Protein AF-A0BQT0-F1 (afdb_monomer_lite)

Organism: Paramecium tetraurelia (NCBI:txid5888)

Foldseek 3Di:
DDDDDDDDDDDDDDDDDDDDDDDDDDDDDDPVVVVVVVVVVVVVVVVVVVVVVVVVVVVVVVVLVVVLVVVCVVCVPPQPPDPDADEADDDPDQQDPVNLVVCLSNVVVHLHQYYAAAPNQDDPVSVVSVLSSLLPLSHAAYHHEQHQPDQLLSVLVNQNHQHYHYHNNQDELVSLLNSLVSHDARHQHDAHHNYAYWLNSLLSVLVSLQAYLRHAYYHHAHYAYAEVNSNVSVLVSPQKYWDDPVVVVVLVVLVVQQVVVVVVCVVVVHDDDPVVGRDRQDWDDPDPHTIIGGRLNHAEYEHHNYAYAQVRLVVVVVSLVPDDPRHAYEHHNYHHDPVSVVVCCVPNPRRYHD

Secondary structure (DSSP, 8-state):
-PPPP----PPPPPPPPPP-PPP-PPP---HHHHHHHHHHHHHHHHHHHHHHHHHHHHHHHHHHHHHHHHHHHHHTTTSSS--S-EEEE--S----HHHHHHHHHHGGGS-EEEEE-TT----HHHHHHHHHHHTSTT--EEE--S-TT--GGGTTT-TT-SEEE-TTS---HHHHHHHHHH--TT--EEE--SS---HHHHHHHHHHHHH-----EEE-TTSS--SGGGGHHHHHHTTEEEPPHHHHHHHHHHHHHHHHHHHHHHHTT----GGGSPPPPPEEEEETTEEEEE-SS--EEE-TTS--BGGGHHHHHHHHTT--TT-EEE-TTSB--HHHHHHHHHHHGGGEE-

Sequence (354 aa):
MKKQPPPSTQQPQQIQSRIIQKEVFWVYQPQSVQQSAFEQYLTLNQKEIYNLQQQQQVGYMENIQQVSNSINNHLHPCLQNNTQDQFLRFNSVNVDWLTLKLIHLFINNSNLMAIDFRHNRFTIQELDVVYQIFAFQRITKAFIEYNPNVNILKLSPLYNLEFIYLRGNEIENNAIVQFMAGLHNRVRVLELGVNKISQEGVDAIAEYMGKHNVLEYLGLAQNSIKSFQDIKLLANSFGKNRITAEEFSKIQELEQQRELQVQKFQKQKKKYTEEMLIQVPPYVKIDNFNYTLQNPQFKLLNLSDNQMVEQDRDQIDKFLSRLLDTQSVVLTNNLFEHSTRAKLRKKYKKCVVI

InterPro domains:
  IPR032675 Leucine-rich repeat domain superfamily [G3DSA:3.80.10.10] (61-288)
  IPR053040 Leucine-rich repeat-containing protein 71 [PTHR46984] (2-264)

Structure (mmCIF, N/CA/C/O backbone):
data_AF-A0BQT0-F1
#
_entry.id   AF-A0BQT0-F1
#
loop_
_atom_site.group_PDB
_atom_site.id
_atom_site.type_symbol
_atom_site.label_atom_id
_atom_site.label_alt_id
_atom_site.label_comp_id
_atom_site.label_asym_id
_atom_site.label_entity_id
_atom_site.label_seq_id
_atom_site.pdbx_PDB_ins_code
_atom_site.Cartn_x
_atom_site.Cartn_y
_atom_site.Cartn_z
_atom_site.occupancy
_atom_site.B_iso_or_equiv
_atom_site.auth_seq_id
_atom_site.auth_comp_id
_atom_site.auth_asym_id
_atom_site.auth_atom_id
_atom_site.pdbx_PDB_model_num
ATOM 1 N N . MET A 1 1 ? 74.571 -17.791 -54.977 1.00 43.03 1 MET A N 1
ATOM 2 C CA . MET A 1 1 ? 73.600 -18.163 -56.030 1.00 43.03 1 MET A CA 1
ATOM 3 C C . MET A 1 1 ? 72.545 -17.068 -56.140 1.00 43.03 1 MET A C 1
ATOM 5 O O . MET A 1 1 ? 71.730 -16.928 -55.241 1.00 43.03 1 MET A O 1
ATOM 9 N N . LYS A 1 2 ? 72.630 -16.242 -57.190 1.00 45.06 2 LYS A N 1
ATOM 10 C CA . LYS A 1 2 ? 71.670 -15.174 -57.518 1.00 45.06 2 LYS A CA 1
ATOM 11 C C . LYS A 1 2 ? 70.514 -15.796 -58.314 1.00 45.06 2 LYS A C 1
ATOM 13 O O . LYS A 1 2 ? 70.788 -16.450 -59.315 1.00 45.06 2 LYS A O 1
ATOM 18 N N . LYS A 1 3 ? 69.260 -15.631 -57.877 1.00 53.62 3 LYS A N 1
ATOM 19 C CA . LYS A 1 3 ? 68.072 -16.086 -58.622 1.00 53.62 3 LYS A CA 1
ATOM 20 C C . LYS A 1 3 ? 67.475 -14.925 -59.426 1.00 53.62 3 LYS A C 1
ATOM 22 O O . LYS A 1 3 ? 67.236 -13.855 -58.878 1.00 53.62 3 LYS A O 1
ATOM 27 N N . GLN A 1 4 ? 67.301 -15.168 -60.724 1.00 55.78 4 GLN A N 1
ATOM 28 C CA . GLN A 1 4 ? 66.615 -14.325 -61.711 1.00 55.78 4 GLN A CA 1
ATOM 29 C C . GLN A 1 4 ? 65.081 -14.329 -61.512 1.00 55.78 4 GLN A C 1
ATOM 31 O O . GLN A 1 4 ? 64.566 -15.265 -60.894 1.00 55.78 4 GLN A O 1
ATOM 36 N N . PRO A 1 5 ? 64.351 -13.334 -62.058 1.00 55.56 5 PRO A N 1
ATOM 37 C CA . PRO A 1 5 ? 62.891 -13.245 -61.983 1.00 55.56 5 PRO A CA 1
ATOM 38 C C . PRO A 1 5 ? 62.191 -13.872 -63.208 1.00 55.56 5 PRO A C 1
ATOM 40 O O . PRO A 1 5 ? 62.789 -13.943 -64.284 1.00 55.56 5 PRO A O 1
ATOM 43 N N . PRO A 1 6 ? 60.905 -14.251 -63.080 1.00 56.84 6 PRO A N 1
ATOM 44 C CA . PRO A 1 6 ? 59.977 -14.236 -64.221 1.00 56.84 6 PRO A CA 1
ATOM 45 C C . PRO A 1 6 ? 58.559 -13.731 -63.816 1.00 56.84 6 PRO A C 1
ATOM 47 O O . PRO A 1 6 ? 58.345 -13.385 -62.656 1.00 56.84 6 PRO A O 1
ATOM 50 N N . PRO A 1 7 ? 57.557 -13.717 -64.716 1.00 51.59 7 PRO A N 1
ATOM 51 C CA . PRO A 1 7 ? 57.340 -12.738 -65.775 1.00 51.59 7 PRO A CA 1
ATOM 52 C C . PRO A 1 7 ? 56.039 -11.920 -65.579 1.00 51.59 7 PRO A C 1
ATOM 54 O O . PRO A 1 7 ? 55.167 -12.235 -64.772 1.00 51.59 7 PRO A O 1
ATOM 57 N N . SER A 1 8 ? 55.917 -10.854 -66.367 1.00 46.06 8 SER A N 1
ATOM 58 C CA . SER A 1 8 ? 54.759 -9.966 -66.489 1.00 46.06 8 SER A CA 1
ATOM 59 C C . SER A 1 8 ? 53.480 -10.693 -66.923 1.00 46.06 8 SER A C 1
ATOM 61 O O . SER A 1 8 ? 53.487 -11.459 -67.882 1.00 46.06 8 SER A O 1
ATOM 63 N N . THR A 1 9 ? 52.351 -10.382 -66.272 1.00 46.88 9 THR A N 1
ATOM 64 C CA . THR A 1 9 ? 51.010 -10.735 -66.773 1.00 46.88 9 THR A CA 1
ATOM 65 C C . THR A 1 9 ? 50.094 -9.510 -66.764 1.00 46.88 9 THR A C 1
ATOM 67 O O . THR A 1 9 ? 50.173 -8.657 -65.883 1.00 46.88 9 THR A O 1
ATOM 70 N N . GLN A 1 10 ? 49.308 -9.409 -67.830 1.00 42.00 10 GLN A N 1
ATOM 71 C CA . GLN A 1 10 ? 48.619 -8.234 -68.356 1.00 42.00 10 GLN A CA 1
ATOM 72 C C . GLN A 1 10 ? 47.395 -7.791 -67.533 1.00 42.00 10 GLN A C 1
ATOM 74 O O . GLN A 1 10 ? 46.710 -8.600 -66.914 1.00 42.00 10 GLN A O 1
ATOM 79 N N . GLN A 1 11 ? 47.111 -6.486 -67.589 1.00 44.31 11 GLN A N 1
ATOM 80 C CA . GLN A 1 11 ? 45.901 -5.831 -67.078 1.00 44.31 11 GLN A CA 1
ATOM 81 C C . GLN A 1 11 ? 44.676 -6.096 -67.979 1.00 44.31 11 GLN A C 1
ATOM 83 O O . GLN A 1 11 ? 44.831 -6.107 -69.202 1.00 44.31 11 GLN A O 1
ATOM 88 N N . PRO A 1 12 ? 43.448 -6.172 -67.429 1.00 41.91 12 PRO A N 1
ATOM 89 C CA . PRO A 1 12 ? 42.224 -5.978 -68.197 1.00 41.91 12 PRO A CA 1
ATOM 90 C C . PRO A 1 12 ? 41.878 -4.486 -68.349 1.00 41.91 12 PRO A C 1
ATOM 92 O O . PRO A 1 12 ? 41.996 -3.689 -67.418 1.00 41.91 12 PRO A O 1
ATOM 95 N N . GLN A 1 13 ? 41.435 -4.144 -69.556 1.00 40.84 13 GLN A N 1
ATOM 96 C CA . GLN A 1 13 ? 41.061 -2.818 -70.043 1.00 40.84 13 GLN A CA 1
ATOM 97 C C . GLN A 1 13 ? 39.867 -2.214 -69.280 1.00 40.84 13 GLN A C 1
ATOM 99 O O . GLN A 1 13 ? 38.842 -2.866 -69.088 1.00 40.84 13 GLN A O 1
ATOM 104 N N . GLN A 1 14 ? 39.983 -0.938 -68.902 1.00 44.66 14 GLN A N 1
ATOM 105 C CA . GLN A 1 14 ? 38.874 -0.117 -68.411 1.00 44.66 14 GLN A CA 1
ATOM 106 C C . GLN A 1 14 ? 38.033 0.412 -69.581 1.00 44.66 14 GLN A C 1
ATOM 108 O O . GLN A 1 14 ? 38.553 1.000 -70.530 1.00 44.66 14 GLN A O 1
ATOM 113 N N . ILE A 1 15 ? 36.717 0.235 -69.478 1.00 41.59 15 ILE A N 1
ATOM 114 C CA . ILE A 1 15 ? 35.709 0.822 -70.364 1.00 41.59 15 ILE A CA 1
ATOM 115 C C . ILE A 1 15 ? 35.571 2.312 -70.016 1.00 41.59 15 ILE A C 1
ATOM 117 O O . ILE A 1 15 ? 35.202 2.667 -68.898 1.00 41.59 15 ILE A O 1
ATOM 121 N N . GLN A 1 16 ? 35.869 3.186 -70.979 1.00 38.56 16 GLN A N 1
ATOM 122 C CA . GLN A 1 16 ? 35.649 4.630 -70.888 1.00 38.56 16 GLN A CA 1
ATOM 123 C C . GLN A 1 16 ? 34.160 4.964 -71.073 1.00 38.56 16 GLN A C 1
ATOM 125 O O . GLN A 1 16 ? 33.603 4.765 -72.152 1.00 38.56 16 GLN A O 1
ATOM 130 N N . SER A 1 17 ? 33.522 5.545 -70.056 1.00 36.47 17 SER A N 1
ATOM 131 C CA . SER A 1 17 ? 32.241 6.245 -70.202 1.00 36.47 17 SER A CA 1
ATOM 132 C C . SER A 1 17 ? 32.489 7.720 -70.538 1.00 36.47 17 SER A C 1
ATOM 134 O O . SER A 1 17 ? 33.072 8.459 -69.743 1.00 36.47 17 SER A O 1
ATOM 136 N N . ARG A 1 18 ? 32.041 8.144 -71.725 1.00 39.75 18 ARG A N 1
ATOM 137 C CA . ARG A 1 18 ? 32.033 9.538 -72.197 1.00 39.75 18 ARG A CA 1
ATOM 138 C C . ARG A 1 18 ? 31.228 10.434 -71.249 1.00 39.75 18 ARG A C 1
ATOM 140 O O . ARG A 1 18 ? 30.018 10.262 -71.132 1.00 39.75 18 ARG A O 1
ATOM 147 N N . ILE A 1 19 ? 31.876 11.437 -70.661 1.00 37.47 19 ILE A N 1
ATOM 148 C CA . ILE A 1 19 ? 31.208 12.600 -70.064 1.00 37.47 19 ILE A CA 1
ATOM 149 C C . ILE A 1 19 ? 31.204 13.709 -71.117 1.00 37.47 19 ILE A C 1
ATOM 151 O O . ILE A 1 19 ? 32.255 14.163 -71.563 1.00 37.47 19 ILE A O 1
ATOM 155 N N . ILE A 1 20 ? 30.007 14.118 -71.533 1.00 39.59 20 ILE A N 1
ATOM 156 C CA . ILE A 1 20 ? 29.776 15.297 -72.368 1.00 39.59 20 ILE A CA 1
ATOM 157 C C . ILE A 1 20 ? 29.847 16.516 -71.442 1.00 39.59 20 ILE A C 1
ATOM 159 O O . ILE A 1 20 ? 28.975 16.697 -70.594 1.00 39.59 20 ILE A O 1
ATOM 163 N N . GLN A 1 21 ? 30.882 17.344 -71.589 1.00 33.97 21 GLN A N 1
ATOM 164 C CA . GLN A 1 21 ? 30.932 18.666 -70.965 1.00 33.97 21 GLN A CA 1
ATOM 165 C C . GLN A 1 21 ? 29.973 19.601 -71.715 1.00 33.97 21 GLN A C 1
ATOM 167 O O . GLN A 1 21 ? 30.153 19.866 -72.901 1.00 33.97 21 GLN A O 1
ATOM 172 N N . LYS A 1 22 ? 28.934 20.081 -71.024 1.00 34.88 22 LYS A N 1
ATOM 173 C CA . LYS A 1 22 ? 28.172 21.267 -71.430 1.00 34.88 22 LYS A CA 1
ATOM 174 C C . LYS A 1 22 ? 28.792 22.474 -70.735 1.00 34.88 22 LYS A C 1
ATOM 176 O O . LYS A 1 22 ? 28.758 22.553 -69.510 1.00 34.88 22 LYS A O 1
ATOM 181 N N . GLU A 1 23 ? 29.341 23.397 -71.513 1.00 34.47 23 GLU A N 1
ATOM 182 C CA . GLU A 1 23 ? 29.719 24.722 -71.027 1.00 34.47 23 GLU A CA 1
ATOM 183 C C . GLU A 1 23 ? 28.450 25.535 -70.736 1.00 34.47 23 GLU A C 1
ATOM 185 O O . GLU A 1 23 ? 27.565 25.661 -71.584 1.00 34.47 23 GLU A O 1
ATOM 190 N N . VAL A 1 24 ? 28.350 26.065 -69.516 1.00 35.56 24 VAL A N 1
ATOM 191 C CA . VAL A 1 24 ? 27.295 26.993 -69.096 1.00 35.56 24 VAL A CA 1
ATOM 192 C C . VAL A 1 24 ? 27.965 28.324 -68.779 1.00 35.56 24 VAL A C 1
ATOM 194 O O . VAL A 1 24 ? 28.755 28.424 -67.841 1.00 35.56 24 VAL A O 1
ATOM 197 N N . PHE A 1 25 ? 27.655 29.341 -69.580 1.00 32.84 25 PHE A N 1
ATOM 198 C CA . PHE A 1 25 ? 28.044 30.724 -69.329 1.00 32.84 25 PHE A CA 1
ATOM 199 C C . PHE A 1 25 ? 27.267 31.265 -68.122 1.00 32.84 25 PHE A C 1
ATOM 201 O O . PHE A 1 25 ? 26.040 31.340 -68.155 1.00 32.84 25 PHE A O 1
ATOM 208 N N . TRP A 1 26 ? 27.977 31.669 -67.067 1.00 35.62 26 TRP A N 1
ATOM 209 C CA . TRP A 1 26 ? 27.390 32.381 -65.933 1.00 35.62 26 TRP A CA 1
ATOM 210 C C . TRP A 1 26 ? 27.494 33.891 -66.153 1.00 35.62 26 TRP A C 1
ATOM 212 O O . TRP A 1 26 ? 28.588 34.451 -66.200 1.00 35.62 26 TRP A O 1
ATOM 222 N N . VAL A 1 27 ? 26.343 34.555 -66.264 1.00 40.91 27 VAL A N 1
ATOM 223 C CA . VAL A 1 27 ? 26.234 36.012 -66.131 1.00 40.91 27 VAL A CA 1
ATOM 224 C C . VAL A 1 27 ? 26.311 36.343 -64.639 1.00 40.91 27 VAL A C 1
ATOM 226 O O . VAL A 1 27 ? 25.525 35.830 -63.843 1.00 40.91 27 VAL A O 1
ATOM 229 N N . TYR A 1 28 ? 27.285 37.167 -64.254 1.00 33.69 28 TYR A N 1
ATOM 230 C CA . TYR A 1 28 ? 27.556 37.533 -62.863 1.00 33.69 28 TYR A CA 1
ATOM 231 C C . TYR A 1 28 ? 26.398 38.375 -62.299 1.00 33.69 28 TYR A C 1
ATOM 233 O O . TYR A 1 28 ? 26.155 39.489 -62.762 1.00 33.69 28 TYR A O 1
ATOM 241 N N . GLN A 1 29 ? 25.683 37.852 -61.302 1.00 53.03 29 GLN A N 1
ATOM 242 C CA . GLN A 1 29 ? 24.715 38.609 -60.502 1.00 53.03 29 GLN A CA 1
ATOM 243 C C . GLN A 1 29 ? 25.211 38.759 -59.055 1.00 53.03 29 GLN A C 1
ATOM 245 O O . GLN A 1 29 ? 25.939 37.892 -58.570 1.00 53.03 29 GLN A O 1
ATOM 250 N N . PRO A 1 30 ? 24.859 39.860 -58.361 1.00 46.00 30 PRO A N 1
ATOM 251 C CA . PRO A 1 30 ? 25.399 40.177 -57.039 1.00 46.00 30 PRO A CA 1
ATOM 252 C C . PRO A 1 30 ? 25.052 39.113 -55.981 1.00 46.00 30 PRO A C 1
ATOM 254 O O . PRO A 1 30 ? 23.919 38.636 -55.899 1.00 46.00 30 PRO A O 1
ATOM 257 N N . GLN A 1 31 ? 26.041 38.781 -55.140 1.00 53.94 31 GLN A N 1
ATOM 258 C CA . GLN A 1 31 ? 26.013 37.693 -54.142 1.00 53.94 31 GLN A CA 1
ATOM 259 C C . GLN A 1 31 ? 24.822 37.737 -53.166 1.00 53.94 31 GLN A C 1
ATOM 261 O O . GLN A 1 31 ? 24.387 36.689 -52.691 1.00 53.94 31 GLN A O 1
ATOM 266 N N . SER A 1 32 ? 24.245 38.913 -52.903 1.00 56.38 32 SER A N 1
ATOM 267 C CA . SER A 1 32 ? 23.102 39.065 -51.991 1.00 56.38 32 SER A CA 1
ATOM 268 C C . SER A 1 32 ? 21.803 38.446 -52.522 1.00 56.38 32 SER A C 1
ATOM 270 O O . SER A 1 32 ? 20.978 37.977 -51.738 1.00 56.38 32 SER A O 1
ATOM 272 N N . VAL A 1 33 ? 21.624 38.382 -53.845 1.00 56.12 33 VAL A N 1
ATOM 273 C CA . VAL A 1 33 ? 20.431 37.780 -54.466 1.00 56.12 33 VAL A CA 1
ATOM 274 C C . VAL A 1 33 ? 20.532 36.251 -54.468 1.00 56.12 33 VAL A C 1
ATOM 276 O O . VAL A 1 33 ? 19.533 35.561 -54.277 1.00 56.12 33 VAL A O 1
ATOM 279 N N . GLN A 1 34 ? 21.747 35.710 -54.603 1.00 55.47 34 GLN A N 1
ATOM 280 C CA . GLN A 1 34 ? 21.990 34.264 -54.601 1.00 55.47 34 GLN A CA 1
ATOM 281 C C . GLN A 1 34 ? 21.866 33.643 -53.201 1.00 55.47 34 GLN A C 1
ATOM 283 O O . GLN A 1 34 ? 21.320 32.549 -53.079 1.00 55.47 34 GLN A O 1
ATOM 288 N N . GLN A 1 35 ? 22.294 34.343 -52.142 1.00 61.56 35 GLN A N 1
ATOM 289 C CA . GLN A 1 35 ? 22.087 33.882 -50.761 1.00 61.56 35 GLN A CA 1
ATOM 290 C C . GLN A 1 35 ? 20.604 33.860 -50.372 1.00 61.56 35 GLN A C 1
ATOM 292 O O . GLN A 1 35 ? 20.133 32.858 -49.843 1.00 61.56 35 GLN A O 1
ATOM 297 N N . SER A 1 36 ? 19.849 34.908 -50.717 1.00 68.44 36 SER A N 1
ATOM 298 C CA . SER A 1 36 ? 18.410 34.979 -50.423 1.00 68.44 36 SER A CA 1
ATOM 299 C C . SER A 1 36 ? 17.614 33.873 -51.130 1.00 68.44 36 SER A C 1
ATOM 301 O O . SER A 1 36 ? 16.789 33.200 -50.512 1.00 68.44 36 SER A O 1
ATOM 303 N N . ALA A 1 37 ? 17.915 33.605 -52.406 1.00 59.59 37 ALA A N 1
ATOM 304 C CA . ALA A 1 37 ? 17.271 32.522 -53.151 1.00 59.59 37 ALA A CA 1
ATOM 305 C C . ALA A 1 37 ? 17.621 31.128 -52.592 1.00 59.59 37 ALA A C 1
ATOM 307 O O . ALA A 1 37 ? 16.767 30.241 -52.557 1.00 59.59 37 ALA A O 1
ATOM 308 N N . PHE A 1 38 ? 18.856 30.931 -52.119 1.00 61.16 38 PHE A N 1
ATOM 309 C CA . PHE A 1 38 ? 19.291 29.667 -51.524 1.00 61.16 38 PHE A CA 1
ATOM 310 C C . PHE A 1 38 ? 18.665 29.419 -50.142 1.00 61.16 38 PHE A C 1
ATOM 312 O O . PHE A 1 38 ? 18.207 28.309 -49.863 1.00 61.16 38 PHE A O 1
ATOM 319 N N . GLU A 1 39 ? 18.561 30.448 -49.299 1.00 64.00 39 GLU A N 1
ATOM 320 C CA . GLU A 1 39 ? 17.881 30.359 -48.001 1.00 64.00 39 GLU A CA 1
ATOM 321 C C . GLU A 1 39 ? 16.370 30.142 -48.159 1.00 64.00 39 GLU A C 1
ATOM 323 O O . GLU A 1 39 ? 15.789 29.307 -47.460 1.00 64.00 39 GLU A O 1
ATOM 328 N N . GLN A 1 40 ? 15.727 30.796 -49.133 1.00 65.38 40 GLN A N 1
ATOM 329 C CA . GLN A 1 40 ? 14.325 30.526 -49.463 1.00 65.38 40 GLN A CA 1
ATOM 330 C C . GLN A 1 40 ? 14.119 29.083 -49.942 1.00 65.38 40 GLN A C 1
ATOM 332 O O . GLN A 1 40 ? 13.182 28.424 -49.489 1.00 65.38 40 GLN A O 1
ATOM 337 N N . TYR A 1 41 ? 15.016 28.556 -50.781 1.00 60.56 41 TYR A N 1
ATOM 338 C CA . TYR A 1 41 ? 14.965 27.168 -51.251 1.00 60.56 41 TYR A CA 1
ATOM 339 C C . TYR A 1 41 ? 15.142 26.146 -50.112 1.00 60.56 41 TYR A C 1
ATOM 341 O O . TYR A 1 41 ? 14.418 25.150 -50.046 1.00 60.56 41 TYR A O 1
ATOM 349 N N . LEU A 1 42 ? 16.059 26.399 -49.173 1.00 60.91 42 LEU A N 1
ATOM 350 C CA . LEU A 1 42 ? 16.243 25.560 -47.982 1.00 60.91 42 LEU A CA 1
ATOM 351 C C . LEU A 1 42 ? 15.009 25.572 -47.073 1.00 60.91 42 LEU A C 1
ATOM 353 O O . LEU A 1 42 ? 14.580 24.520 -46.598 1.00 60.91 42 LEU A O 1
ATOM 357 N N . THR A 1 43 ? 14.406 26.744 -46.872 1.00 73.06 43 THR A N 1
ATOM 358 C CA . THR A 1 43 ? 13.229 26.897 -46.006 1.00 73.06 43 THR A CA 1
ATOM 359 C C . THR A 1 43 ? 11.983 26.244 -46.618 1.00 73.06 43 THR A C 1
ATOM 361 O O . THR A 1 43 ? 11.213 25.594 -45.907 1.00 73.06 43 THR A O 1
ATOM 364 N N . LEU A 1 44 ? 11.797 26.353 -47.941 1.00 67.00 44 LEU A N 1
ATOM 365 C CA . LEU A 1 44 ? 10.723 25.659 -48.660 1.00 67.00 44 LEU A CA 1
ATOM 366 C C . LEU A 1 44 ? 10.865 24.136 -48.549 1.00 67.00 44 LEU A C 1
ATOM 368 O O . LEU A 1 44 ? 9.898 23.471 -48.183 1.00 67.00 44 LEU A O 1
ATOM 372 N N . ASN A 1 45 ? 12.072 23.598 -48.744 1.00 67.69 45 ASN A N 1
ATOM 373 C CA . ASN A 1 45 ? 12.312 22.156 -48.637 1.00 67.69 45 ASN A CA 1
ATOM 374 C C . ASN A 1 45 ? 12.094 21.618 -47.214 1.00 67.69 45 ASN A C 1
ATOM 376 O O . ASN A 1 45 ? 11.531 20.540 -47.042 1.00 67.69 45 ASN A O 1
ATOM 380 N N . GLN A 1 46 ? 12.479 22.362 -46.173 1.00 64.12 46 GLN A N 1
ATOM 381 C CA . GLN A 1 46 ? 12.212 21.952 -44.788 1.00 64.12 46 GLN A CA 1
ATOM 382 C C . GLN A 1 46 ? 10.712 21.931 -44.469 1.00 64.12 46 GLN A C 1
ATOM 384 O O . GLN A 1 46 ? 10.233 21.013 -43.800 1.00 64.12 46 GLN A O 1
ATOM 389 N N . LYS A 1 47 ? 9.954 22.907 -44.983 1.00 74.69 47 LYS A N 1
ATOM 390 C CA . LYS A 1 47 ? 8.499 22.965 -44.811 1.00 74.69 47 LYS A CA 1
ATOM 391 C C . LYS A 1 47 ? 7.787 21.844 -45.574 1.00 74.69 47 LYS A C 1
ATOM 393 O O . LYS A 1 47 ? 6.844 21.263 -45.045 1.00 74.69 47 LYS A O 1
ATOM 398 N N . GLU A 1 48 ? 8.246 21.506 -46.777 1.00 64.19 48 GLU A N 1
ATOM 399 C CA . GLU A 1 48 ? 7.714 20.380 -47.554 1.00 64.19 48 GLU A CA 1
ATOM 400 C C . GLU A 1 48 ? 8.008 19.030 -46.892 1.00 64.19 48 GLU A C 1
ATOM 402 O O . GLU A 1 48 ? 7.098 18.212 -46.774 1.00 64.19 48 GLU A O 1
ATOM 407 N N . ILE A 1 49 ? 9.221 18.819 -46.367 1.00 58.19 49 ILE A N 1
ATOM 408 C CA . ILE A 1 49 ? 9.571 17.604 -45.611 1.00 58.19 49 ILE A CA 1
ATOM 409 C C . ILE A 1 49 ? 8.705 17.476 -44.350 1.00 58.19 49 ILE A C 1
ATOM 411 O O . ILE A 1 49 ? 8.173 16.399 -44.079 1.00 58.19 49 ILE A O 1
ATOM 415 N N . TYR A 1 50 ? 8.509 18.568 -43.607 1.00 70.06 50 TYR A N 1
ATOM 416 C CA . TYR A 1 50 ? 7.640 18.580 -42.427 1.00 70.06 50 TYR A CA 1
ATOM 417 C C . TYR A 1 50 ? 6.178 18.268 -42.783 1.00 70.06 50 TYR A C 1
ATOM 419 O O . TYR A 1 50 ? 5.535 17.447 -42.129 1.00 70.06 50 TYR A O 1
ATOM 427 N N . ASN A 1 51 ? 5.658 18.866 -43.856 1.00 72.25 51 ASN A N 1
ATOM 428 C CA . ASN A 1 51 ? 4.295 18.614 -44.323 1.00 72.25 51 ASN A CA 1
ATOM 429 C C . ASN A 1 51 ? 4.110 17.176 -44.827 1.00 72.25 51 ASN A C 1
ATOM 431 O O . ASN A 1 51 ? 3.080 16.571 -44.542 1.00 72.25 51 ASN A O 1
ATOM 435 N N . LEU A 1 52 ? 5.101 16.604 -45.519 1.00 52.97 52 LEU A N 1
ATOM 436 C CA . LEU A 1 52 ? 5.085 15.204 -45.955 1.00 52.97 52 LEU A CA 1
ATOM 437 C C . LEU A 1 52 ? 5.090 14.241 -44.762 1.00 52.97 52 LEU A C 1
ATOM 439 O O . LEU A 1 52 ? 4.346 13.263 -44.768 1.00 52.97 52 LEU A O 1
ATOM 443 N N . GLN A 1 53 ? 5.864 14.532 -43.712 1.00 63.47 53 GLN A N 1
ATOM 444 C CA . GLN A 1 53 ? 5.852 13.743 -42.476 1.00 63.47 53 GLN A CA 1
ATOM 445 C C . GLN A 1 53 ? 4.499 13.823 -41.759 1.00 63.47 53 GLN A C 1
ATOM 447 O O . GLN A 1 53 ? 3.984 12.798 -41.317 1.00 63.47 53 GLN A O 1
ATOM 452 N N . GLN A 1 54 ? 3.887 15.009 -41.699 1.00 74.12 54 GLN A N 1
ATOM 453 C CA . GLN A 1 54 ? 2.555 15.183 -41.115 1.00 74.12 54 GLN A CA 1
ATOM 454 C C . GLN A 1 54 ? 1.466 14.473 -41.935 1.00 74.12 54 GLN A C 1
ATOM 456 O O . GLN A 1 54 ? 0.625 13.782 -41.369 1.00 74.12 54 GLN A O 1
ATOM 461 N N . GLN A 1 55 ? 1.501 14.562 -43.267 1.00 67.44 55 GLN A N 1
ATOM 462 C CA . GLN A 1 55 ? 0.546 13.867 -44.139 1.00 67.44 55 GLN A CA 1
ATOM 463 C C . GLN A 1 55 ? 0.674 12.341 -44.045 1.00 67.44 55 GLN A C 1
ATOM 465 O O . GLN A 1 55 ? -0.340 11.644 -43.998 1.00 67.44 55 GLN A O 1
ATOM 470 N N . GLN A 1 56 ? 1.899 11.812 -43.951 1.00 65.31 56 GLN A N 1
ATOM 471 C CA . GLN A 1 56 ? 2.126 10.383 -43.719 1.00 65.31 56 GLN A CA 1
ATOM 472 C C . GLN A 1 56 ? 1.626 9.939 -42.337 1.00 65.31 56 GLN A C 1
ATOM 474 O O . GLN A 1 56 ? 1.041 8.862 -42.225 1.00 65.31 56 GLN A O 1
ATOM 479 N N . GLN A 1 57 ? 1.789 10.766 -41.299 1.00 66.00 57 GLN A N 1
ATOM 480 C CA . GLN A 1 57 ? 1.248 10.477 -39.967 1.00 66.00 57 GLN A CA 1
ATOM 481 C C . GLN A 1 57 ? -0.285 10.493 -39.946 1.00 66.00 57 GLN A C 1
ATOM 483 O O . GLN A 1 57 ? -0.881 9.581 -39.377 1.00 66.00 57 GLN A O 1
ATOM 488 N N . VAL A 1 58 ? -0.930 11.463 -40.603 1.00 73.88 58 VAL A N 1
ATOM 489 C CA . VAL A 1 58 ? -2.399 11.527 -40.701 1.00 73.88 58 VAL A CA 1
ATOM 490 C C . VAL A 1 58 ? -2.947 10.317 -41.459 1.00 73.88 58 VAL A C 1
ATOM 492 O O . VAL A 1 58 ? -3.827 9.637 -40.940 1.00 73.88 58 VAL A O 1
ATOM 495 N N . GLY A 1 59 ? -2.371 9.965 -42.615 1.00 70.88 59 GLY A N 1
ATOM 496 C CA . GLY A 1 59 ? -2.798 8.785 -43.377 1.00 70.88 59 GLY A CA 1
ATOM 497 C C . GLY A 1 59 ? -2.579 7.461 -42.630 1.00 70.88 59 GLY A C 1
ATOM 498 O O . GLY A 1 59 ? -3.393 6.542 -42.729 1.00 70.88 59 GLY A O 1
ATOM 499 N N . TYR A 1 60 ? -1.512 7.357 -41.831 1.00 59.31 60 TYR A N 1
ATOM 500 C CA . TYR A 1 60 ? -1.269 6.193 -40.974 1.00 59.31 60 TYR A CA 1
ATOM 501 C C . TYR A 1 60 ? -2.287 6.108 -39.824 1.00 59.31 60 TYR A C 1
ATOM 503 O O . TYR A 1 60 ? -2.800 5.028 -39.535 1.00 59.31 60 TYR A O 1
ATOM 511 N N . MET A 1 61 ? -2.642 7.243 -39.212 1.00 60.25 61 MET A N 1
ATOM 512 C CA . MET A 1 61 ? -3.659 7.313 -38.157 1.00 60.25 61 MET A CA 1
ATOM 513 C C . MET A 1 61 ? -5.073 7.034 -38.683 1.00 60.25 61 MET A C 1
ATOM 515 O O . MET A 1 61 ? -5.825 6.314 -38.029 1.00 60.25 61 MET A O 1
ATOM 519 N N . GLU A 1 62 ? -5.430 7.526 -39.873 1.00 67.25 62 GLU A N 1
ATOM 520 C CA . GLU A 1 62 ? -6.716 7.233 -40.522 1.00 67.25 62 GLU A CA 1
ATOM 521 C C . GLU A 1 62 ? -6.850 5.744 -40.866 1.00 67.25 62 GLU A C 1
ATOM 523 O O . GLU A 1 62 ? -7.884 5.142 -40.576 1.00 67.25 62 GLU A O 1
ATOM 528 N N . ASN A 1 63 ? -5.790 5.116 -41.388 1.00 63.91 63 ASN A N 1
ATOM 529 C CA . ASN A 1 63 ? -5.771 3.671 -41.629 1.00 63.91 63 ASN A CA 1
ATOM 530 C C . ASN A 1 63 ? -5.881 2.863 -40.330 1.00 63.91 63 ASN A C 1
ATOM 532 O O . ASN A 1 63 ? -6.645 1.901 -40.273 1.00 63.91 63 ASN A O 1
ATOM 536 N N . ILE A 1 64 ? -5.178 3.260 -39.264 1.00 56.00 64 ILE A N 1
ATOM 537 C CA . ILE A 1 64 ? -5.315 2.626 -37.945 1.00 56.00 64 ILE A CA 1
ATOM 538 C C . ILE A 1 64 ? -6.750 2.753 -37.423 1.00 56.00 64 ILE A C 1
ATOM 540 O O . ILE A 1 64 ? -7.298 1.779 -36.907 1.00 56.00 64 ILE A O 1
ATOM 544 N N . GLN A 1 65 ? -7.381 3.919 -37.579 1.00 61.22 65 GLN A N 1
ATOM 545 C CA . GLN A 1 65 ? -8.755 4.139 -37.137 1.00 61.22 65 GLN A CA 1
ATOM 546 C C . GLN A 1 65 ? -9.750 3.298 -37.949 1.00 61.22 65 GLN A C 1
ATOM 548 O O . GLN A 1 65 ? -10.661 2.706 -37.374 1.00 61.22 65 GLN A O 1
ATOM 553 N N . GLN A 1 66 ? -9.566 3.188 -39.267 1.00 65.81 66 GLN A N 1
ATOM 554 C CA . GLN A 1 66 ? -10.402 2.350 -40.133 1.00 65.81 66 GLN A CA 1
ATOM 555 C C . GLN A 1 66 ? -10.252 0.858 -39.813 1.00 65.81 66 GLN A C 1
ATOM 557 O O . GLN A 1 66 ? -11.257 0.153 -39.706 1.00 65.81 66 GLN A O 1
ATOM 562 N N . VAL A 1 67 ? -9.024 0.381 -39.590 1.00 60.56 67 VAL A N 1
ATOM 563 C CA . VAL A 1 67 ? -8.757 -1.002 -39.166 1.00 60.56 67 VAL A CA 1
ATOM 564 C C . VAL A 1 67 ? -9.346 -1.267 -37.779 1.00 60.56 67 VAL A C 1
ATOM 566 O O . VAL A 1 67 ? -10.009 -2.284 -37.590 1.00 60.56 67 VAL A O 1
ATOM 569 N N . SER A 1 68 ? -9.195 -0.334 -36.833 1.00 53.84 68 SER A N 1
ATOM 570 C CA . SER A 1 68 ? -9.803 -0.417 -35.498 1.00 53.84 68 SER A CA 1
ATOM 571 C C . SER A 1 68 ? -11.331 -0.510 -35.584 1.00 53.84 68 SER A C 1
ATOM 573 O O . SER A 1 68 ? -11.925 -1.430 -35.028 1.00 53.84 68 SER A O 1
ATOM 575 N N . ASN A 1 69 ? -11.971 0.359 -36.373 1.00 63.28 69 ASN A N 1
ATOM 576 C CA . ASN A 1 69 ? -13.420 0.347 -36.589 1.00 63.28 69 ASN A CA 1
ATOM 577 C C . ASN A 1 69 ? -13.903 -0.957 -37.247 1.00 63.28 69 ASN A C 1
ATOM 579 O O . ASN A 1 69 ? -14.910 -1.521 -36.824 1.00 63.28 69 ASN A O 1
ATOM 583 N N . SER A 1 70 ? -13.179 -1.462 -38.249 1.00 63.09 70 SER A N 1
ATOM 584 C CA . SER A 1 70 ? -13.505 -2.723 -38.926 1.00 63.09 70 SER A CA 1
ATOM 585 C C . SER A 1 70 ? -13.410 -3.924 -37.974 1.00 63.09 70 SER A C 1
ATOM 587 O O . SER A 1 70 ? -14.317 -4.751 -37.910 1.00 63.09 70 SER A O 1
ATOM 589 N N . ILE A 1 71 ? -12.362 -3.978 -37.147 1.00 53.66 71 ILE A N 1
ATOM 590 C CA . ILE A 1 71 ? -12.177 -5.035 -36.145 1.00 53.66 71 ILE A CA 1
ATOM 591 C C . ILE A 1 71 ? -13.243 -4.948 -35.041 1.00 53.66 71 ILE A C 1
ATOM 593 O O . ILE A 1 71 ? -13.809 -5.973 -34.661 1.00 53.66 71 ILE A O 1
ATOM 597 N N . ASN A 1 72 ? -13.583 -3.743 -34.574 1.00 51.16 72 ASN A N 1
ATOM 598 C CA . ASN A 1 72 ? -14.637 -3.537 -33.574 1.00 51.16 72 ASN A CA 1
ATOM 599 C C . ASN A 1 72 ? -16.007 -4.010 -34.073 1.00 51.16 72 ASN A C 1
ATOM 601 O O . ASN A 1 72 ? -16.746 -4.646 -33.324 1.00 51.16 72 ASN A O 1
ATOM 605 N N . ASN A 1 73 ? -16.320 -3.766 -35.348 1.00 54.50 73 ASN A N 1
ATOM 606 C CA . ASN A 1 73 ? -17.564 -4.228 -35.963 1.00 54.50 73 ASN A CA 1
ATOM 607 C C . ASN A 1 73 ? -17.643 -5.763 -36.060 1.00 54.50 73 ASN A C 1
ATOM 609 O O . ASN A 1 73 ? -18.741 -6.317 -36.083 1.00 54.50 73 ASN A O 1
ATOM 613 N N . HIS A 1 74 ? -16.502 -6.460 -36.070 1.00 52.28 74 HIS A N 1
ATOM 614 C CA . HIS A 1 74 ? -16.437 -7.922 -36.149 1.00 52.28 74 HIS A CA 1
ATOM 615 C C . HIS A 1 74 ? -16.273 -8.631 -34.789 1.00 52.28 74 HIS A C 1
ATOM 617 O O . HIS A 1 74 ? -16.721 -9.767 -34.651 1.00 52.28 74 HIS A O 1
ATOM 623 N N . LEU A 1 75 ? -15.706 -7.979 -33.765 1.00 46.19 75 LEU A N 1
ATOM 624 C CA . LEU A 1 75 ? -15.582 -8.515 -32.392 1.00 46.19 75 LEU A CA 1
ATOM 625 C C . LEU A 1 75 ? -16.804 -8.224 -31.493 1.00 46.19 75 LEU A C 1
ATOM 627 O O . LEU A 1 75 ? -16.869 -8.668 -30.347 1.00 46.19 75 LEU A O 1
ATOM 631 N N . HIS A 1 76 ? -17.785 -7.485 -32.007 1.00 47.75 76 HIS A N 1
ATOM 632 C CA . HIS A 1 76 ? -18.899 -6.911 -31.251 1.00 47.75 76 HIS A CA 1
ATOM 633 C C . HIS A 1 76 ? -19.794 -7.898 -30.452 1.00 47.75 76 HIS A C 1
ATOM 635 O O . HIS A 1 76 ? -20.280 -7.496 -29.395 1.00 47.75 76 HIS A O 1
ATOM 641 N N . PRO A 1 77 ? -20.025 -9.174 -30.838 1.00 46.44 77 PRO A N 1
ATOM 642 C CA . PRO A 1 77 ? -20.950 -10.026 -30.077 1.00 46.44 77 PRO A CA 1
ATOM 643 C C . PRO A 1 77 ? -20.363 -10.673 -28.811 1.00 46.44 77 PRO A C 1
ATOM 645 O O . PRO A 1 77 ? -21.124 -11.045 -27.920 1.00 46.44 77 PRO A O 1
ATOM 648 N N . CYS A 1 78 ? -19.040 -10.846 -28.700 1.00 41.62 78 CYS A N 1
ATOM 649 C CA . CYS A 1 78 ? -18.444 -11.646 -27.616 1.00 41.62 78 CYS A CA 1
ATOM 650 C C . CYS A 1 78 ? -18.021 -10.841 -26.373 1.00 41.62 78 CYS A C 1
ATOM 652 O O . CYS A 1 78 ? -17.760 -11.441 -25.332 1.00 41.62 78 CYS A O 1
ATOM 654 N N . LEU A 1 79 ? -18.000 -9.504 -26.440 1.00 48.38 79 LEU A N 1
ATOM 655 C CA . LEU A 1 79 ? -17.509 -8.641 -25.351 1.00 48.38 79 LEU A CA 1
ATOM 656 C C . LEU A 1 79 ? -18.596 -7.825 -24.622 1.00 48.38 79 LEU A C 1
ATOM 658 O O . LEU A 1 79 ? -18.290 -7.202 -23.606 1.00 48.38 79 LEU A O 1
ATOM 662 N N . GLN A 1 80 ? -19.850 -7.820 -25.094 1.00 49.56 80 GLN A N 1
ATOM 663 C CA . GLN A 1 80 ? -20.865 -6.856 -24.628 1.00 49.56 80 GLN A CA 1
ATOM 664 C C . GLN A 1 80 ? -21.750 -7.292 -23.451 1.00 49.56 80 GLN A C 1
ATOM 666 O O . GLN A 1 80 ? -22.398 -6.439 -22.856 1.00 49.56 80 GLN A O 1
ATOM 671 N N . ASN A 1 81 ? -21.755 -8.566 -23.048 1.00 49.34 81 ASN A N 1
ATOM 672 C CA . ASN A 1 81 ? -22.788 -9.061 -22.122 1.00 49.34 81 ASN A CA 1
ATOM 673 C C . ASN A 1 81 ? -22.319 -9.405 -20.704 1.00 49.34 81 ASN A C 1
ATOM 675 O O . ASN A 1 81 ? -23.061 -10.053 -19.972 1.00 49.34 81 ASN A O 1
ATOM 679 N N . ASN A 1 82 ? -21.132 -8.970 -20.278 1.00 53.22 82 ASN A N 1
ATOM 680 C CA . ASN A 1 82 ? -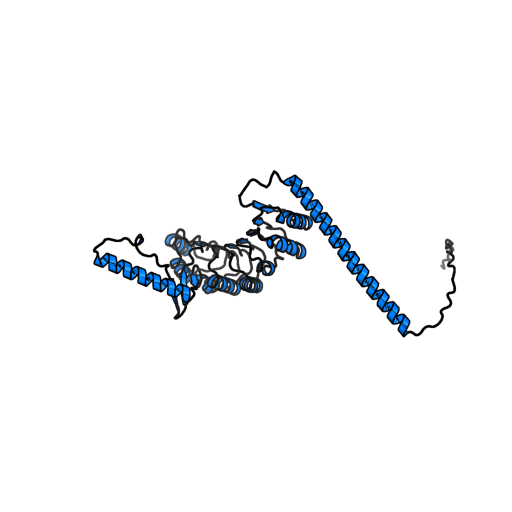20.701 -9.203 -18.901 1.00 53.22 82 ASN A CA 1
ATOM 681 C C . ASN A 1 82 ? -20.324 -7.882 -18.230 1.00 53.22 82 ASN A C 1
ATOM 683 O O . ASN A 1 82 ? -19.284 -7.302 -18.526 1.00 53.22 82 ASN A O 1
ATOM 687 N N . THR A 1 83 ? -21.170 -7.415 -17.309 1.00 60.03 83 THR A N 1
ATOM 688 C CA . THR A 1 83 ? -20.946 -6.230 -16.457 1.00 60.03 83 THR A CA 1
ATOM 689 C C . THR A 1 83 ? -19.876 -6.464 -15.382 1.00 60.03 83 THR A C 1
ATOM 691 O O . THR A 1 83 ? -19.789 -5.707 -14.421 1.00 60.03 83 THR A O 1
ATOM 694 N N . GLN A 1 84 ? -19.114 -7.551 -15.484 1.00 71.38 84 GLN A N 1
ATOM 695 C CA . GLN A 1 84 ? -18.059 -7.902 -14.544 1.00 71.38 84 GLN A CA 1
ATOM 696 C C . GLN A 1 84 ? -16.748 -7.241 -14.973 1.00 71.38 84 GLN A C 1
ATOM 698 O O . GLN A 1 84 ? -16.424 -7.247 -16.161 1.00 71.38 84 GLN A O 1
ATOM 703 N N . ASP A 1 85 ? -16.000 -6.705 -14.001 1.00 79.44 85 ASP A N 1
ATOM 704 C CA . ASP A 1 85 ? -14.645 -6.172 -14.174 1.00 79.44 85 ASP A CA 1
ATOM 705 C C . ASP A 1 85 ? -13.816 -7.086 -15.095 1.00 79.44 85 ASP A C 1
ATOM 707 O O . ASP A 1 85 ? -13.469 -8.211 -14.720 1.00 79.44 85 ASP A O 1
ATOM 711 N N . GLN A 1 86 ? -13.474 -6.613 -16.298 1.00 90.38 86 GLN A N 1
ATOM 712 C CA . GLN A 1 86 ? -12.621 -7.383 -17.199 1.00 90.38 86 GLN A CA 1
ATOM 713 C C . GLN A 1 86 ? -11.149 -7.176 -16.824 1.00 90.38 86 GLN A C 1
ATOM 715 O O . GLN A 1 86 ? -10.675 -6.048 -16.643 1.00 90.38 86 GLN A O 1
ATOM 720 N N . PHE A 1 87 ? -10.429 -8.291 -16.713 1.00 93.31 87 PHE A N 1
ATOM 721 C CA . PHE A 1 87 ? -9.027 -8.357 -16.313 1.00 93.31 87 PHE A CA 1
ATOM 722 C C . PHE A 1 87 ? -8.191 -8.946 -17.448 1.00 93.31 87 PHE A C 1
ATOM 724 O O . PHE A 1 87 ? -8.476 -10.051 -17.910 1.00 93.31 87 PHE A O 1
ATOM 731 N N . LEU A 1 88 ? -7.130 -8.251 -17.856 1.00 94.31 88 LEU A N 1
ATOM 732 C CA . LEU A 1 88 ? -6.152 -8.768 -18.811 1.00 94.31 88 LEU A CA 1
ATOM 733 C C . LEU A 1 88 ? -4.876 -9.185 -18.075 1.00 94.31 88 LEU A C 1
ATOM 735 O O . LEU A 1 88 ? -4.192 -8.347 -17.488 1.00 94.31 88 LEU A O 1
ATOM 739 N N . ARG A 1 89 ? -4.554 -10.485 -18.112 1.00 94.19 89 ARG A N 1
ATOM 740 C CA . ARG A 1 89 ? -3.351 -11.056 -17.488 1.00 94.19 89 ARG A CA 1
ATOM 741 C C . ARG A 1 89 ? -2.390 -11.623 -18.517 1.00 94.19 89 ARG A C 1
ATOM 743 O O . ARG A 1 89 ? -2.782 -12.489 -19.295 1.00 94.19 89 ARG A O 1
ATOM 750 N N . PHE A 1 90 ? -1.116 -11.265 -18.403 1.00 90.12 90 PHE A N 1
ATOM 751 C CA . PHE A 1 90 ? -0.034 -11.938 -19.116 1.00 90.12 90 PHE A CA 1
ATOM 752 C C . PHE A 1 90 ? 0.644 -12.951 -18.185 1.00 90.12 90 PHE A C 1
ATOM 754 O O . PHE A 1 90 ? 1.478 -12.607 -17.352 1.00 90.12 90 PHE A O 1
ATOM 761 N N . ASN A 1 91 ? 0.239 -14.222 -18.276 1.00 80.00 91 ASN A N 1
ATOM 762 C CA . ASN A 1 91 ? 0.763 -15.305 -17.434 1.00 80.00 91 ASN A CA 1
ATOM 763 C C . ASN A 1 91 ? 2.172 -15.724 -17.885 1.00 80.00 91 ASN A C 1
ATOM 765 O O . ASN A 1 91 ? 2.311 -16.673 -18.651 1.00 80.00 91 ASN A O 1
ATOM 769 N N . SER A 1 92 ? 3.207 -15.035 -17.397 1.00 75.44 92 SER A N 1
ATOM 770 C CA . SER A 1 92 ? 4.616 -15.394 -17.649 1.00 75.44 92 SER A CA 1
ATOM 771 C C . SER A 1 92 ? 5.021 -15.357 -19.129 1.00 75.44 92 SER A C 1
ATOM 773 O O . SER A 1 92 ? 5.915 -16.084 -19.557 1.00 75.44 92 SER A O 1
ATOM 775 N N . VAL A 1 93 ? 4.362 -14.500 -19.908 1.00 86.62 93 VAL A N 1
ATOM 776 C CA . VAL A 1 93 ? 4.713 -14.218 -21.302 1.00 86.62 93 VAL A CA 1
ATOM 777 C C . VAL A 1 93 ? 5.324 -12.829 -21.348 1.00 86.62 93 VAL A C 1
ATOM 779 O O . VAL A 1 93 ? 4.723 -11.895 -20.824 1.00 86.62 93 VAL A O 1
ATOM 782 N N . ASN A 1 94 ? 6.487 -12.704 -21.989 1.00 92.06 94 ASN A N 1
ATOM 783 C CA . ASN A 1 94 ? 7.053 -11.398 -22.304 1.00 92.06 94 ASN A CA 1
ATOM 784 C C . ASN A 1 94 ? 6.169 -10.735 -23.362 1.00 92.06 94 ASN A C 1
ATOM 786 O O . ASN A 1 94 ? 6.077 -11.211 -24.493 1.00 92.06 94 ASN A O 1
ATOM 790 N N . VAL A 1 95 ? 5.510 -9.654 -22.976 1.00 95.00 95 VAL A N 1
ATOM 791 C CA . VAL A 1 95 ? 4.712 -8.817 -23.860 1.00 95.00 95 VAL A CA 1
ATOM 792 C C . VAL A 1 95 ? 5.667 -7.939 -24.650 1.00 95.00 95 VAL A C 1
ATOM 794 O O . VAL A 1 95 ? 6.316 -7.057 -24.094 1.00 95.00 95 VAL A O 1
ATOM 797 N N . ASP A 1 96 ? 5.753 -8.190 -25.950 1.00 95.12 96 ASP A N 1
ATOM 798 C CA . ASP A 1 96 ? 6.568 -7.375 -26.840 1.00 95.12 96 ASP A CA 1
ATOM 799 C C . ASP A 1 96 ? 5.912 -6.019 -27.157 1.00 95.12 96 ASP A C 1
ATOM 801 O O . ASP A 1 96 ? 4.721 -5.769 -26.927 1.00 95.12 96 ASP A O 1
ATOM 805 N N . TRP A 1 97 ? 6.714 -5.129 -27.735 1.00 96.50 97 TRP A N 1
ATOM 806 C CA . TRP A 1 97 ? 6.281 -3.819 -28.211 1.00 96.50 97 TRP A CA 1
ATOM 807 C C . TRP A 1 97 ? 5.029 -3.847 -29.103 1.00 96.50 97 TRP A C 1
ATOM 809 O O . TRP A 1 97 ? 4.144 -2.998 -28.955 1.00 96.50 97 TRP A O 1
ATOM 819 N N . LEU A 1 98 ? 4.942 -4.798 -30.040 1.00 96.50 98 LEU A N 1
ATOM 820 C CA . LEU A 1 98 ? 3.816 -4.884 -30.972 1.00 96.50 98 LEU A CA 1
ATOM 821 C C . LEU A 1 98 ? 2.524 -5.217 -30.221 1.00 96.50 98 LEU A C 1
ATOM 823 O O . LEU A 1 98 ? 1.497 -4.576 -30.442 1.00 96.50 98 LEU A O 1
ATOM 827 N N . THR A 1 99 ? 2.595 -6.160 -29.287 1.00 96.75 99 THR A N 1
ATOM 828 C CA . THR A 1 99 ? 1.483 -6.556 -28.426 1.00 96.75 99 THR A CA 1
ATOM 829 C C . THR A 1 99 ? 1.024 -5.382 -27.566 1.00 96.75 99 THR A C 1
ATOM 831 O O . THR A 1 99 ? -0.175 -5.110 -27.507 1.00 96.75 99 THR A O 1
ATOM 834 N N . LEU A 1 100 ? 1.949 -4.612 -26.979 1.00 97.50 100 LEU A N 1
ATOM 835 C CA . LEU A 1 100 ? 1.609 -3.381 -26.252 1.00 97.50 100 LEU A CA 1
ATOM 836 C C . LEU A 1 100 ? 0.875 -2.372 -27.139 1.00 97.50 100 LEU A C 1
ATOM 838 O O . LEU A 1 100 ? -0.131 -1.799 -26.720 1.00 97.50 100 LEU A O 1
ATOM 842 N N . LYS A 1 101 ? 1.328 -2.168 -28.380 1.00 97.38 101 LYS A N 1
ATOM 843 C CA . LYS A 1 101 ? 0.647 -1.268 -29.320 1.00 97.38 101 LYS A CA 1
ATOM 844 C C . LYS A 1 101 ? -0.743 -1.764 -29.693 1.00 97.38 101 LYS A C 1
ATOM 846 O O . LYS A 1 101 ? -1.661 -0.951 -29.742 1.00 97.38 101 LYS A O 1
ATOM 851 N N . LEU A 1 102 ? -0.930 -3.067 -29.890 1.00 96.06 102 LEU A N 1
ATOM 852 C CA . LEU A 1 102 ? -2.256 -3.635 -30.131 1.00 96.06 102 LEU A CA 1
ATOM 853 C C . LEU A 1 102 ? -3.179 -3.416 -28.926 1.00 96.06 102 LEU A C 1
ATOM 855 O O . LEU A 1 102 ? -4.289 -2.922 -29.104 1.00 96.06 102 LEU A O 1
ATOM 859 N N . ILE A 1 103 ? -2.713 -3.680 -27.701 1.00 95.88 103 ILE A N 1
ATOM 860 C CA . ILE A 1 103 ? -3.489 -3.400 -26.481 1.00 95.88 103 ILE A CA 1
ATOM 861 C C . ILE A 1 103 ? -3.884 -1.923 -26.439 1.00 95.88 103 ILE A C 1
ATOM 863 O O . ILE A 1 103 ? -5.061 -1.609 -26.289 1.00 95.88 103 ILE A O 1
ATOM 867 N N . HIS A 1 104 ? -2.922 -1.020 -26.635 1.00 95.88 104 HIS A N 1
ATOM 868 C CA . HIS A 1 104 ? -3.154 0.422 -26.654 1.00 95.88 104 HIS A CA 1
ATOM 869 C C . HIS A 1 104 ? -4.196 0.852 -27.704 1.00 95.88 104 HIS A C 1
ATOM 871 O O . HIS A 1 104 ? -4.973 1.770 -27.458 1.00 95.88 104 HIS A O 1
ATOM 877 N N . LEU A 1 105 ? -4.253 0.189 -28.864 1.00 95.38 105 LEU A N 1
ATOM 878 C CA . LEU A 1 105 ? -5.244 0.476 -29.907 1.00 95.38 105 LEU A CA 1
ATOM 879 C C . LEU A 1 105 ? -6.656 -0.004 -29.545 1.00 95.38 105 LEU A C 1
ATOM 881 O O . LEU A 1 105 ? -7.631 0.687 -29.841 1.00 95.38 105 LEU A O 1
ATOM 885 N N . PHE A 1 106 ? -6.781 -1.169 -28.906 1.00 93.25 106 PHE A N 1
ATOM 886 C CA . PHE A 1 106 ? -8.086 -1.777 -28.619 1.00 93.25 106 PHE A CA 1
ATOM 887 C C . PHE A 1 106 ? -8.673 -1.391 -27.261 1.00 93.25 106 PHE A C 1
ATOM 889 O O . PHE A 1 106 ? -9.882 -1.519 -27.064 1.00 93.25 106 PHE A O 1
ATOM 896 N N . ILE A 1 107 ? -7.861 -0.881 -26.334 1.00 94.19 107 ILE A N 1
ATOM 897 C CA . ILE A 1 107 ? -8.290 -0.629 -24.954 1.00 94.19 107 ILE A CA 1
ATOM 898 C C . ILE A 1 107 ? -9.462 0.356 -24.851 1.00 94.19 107 ILE A C 1
ATOM 900 O O . ILE A 1 107 ? -10.350 0.144 -24.026 1.00 94.19 107 ILE A O 1
ATOM 904 N N . ASN A 1 108 ? -9.535 1.353 -25.740 1.00 90.06 108 ASN A N 1
ATOM 905 C CA . ASN A 1 108 ? -10.638 2.321 -25.807 1.00 90.06 108 ASN A CA 1
ATOM 906 C C . ASN A 1 108 ? -12.012 1.675 -26.025 1.00 90.06 108 ASN A C 1
ATOM 908 O O . ASN A 1 108 ? -13.016 2.178 -25.527 1.00 90.06 108 ASN A O 1
ATOM 912 N N . ASN A 1 109 ? -12.051 0.562 -26.756 1.00 89.50 109 ASN A N 1
ATOM 913 C CA . ASN A 1 109 ? -13.287 -0.144 -27.097 1.00 89.50 109 ASN A CA 1
ATOM 914 C C . ASN A 1 109 ? -13.542 -1.339 -26.168 1.00 89.50 109 ASN A C 1
ATOM 916 O O . ASN A 1 109 ? -14.483 -2.102 -26.371 1.00 89.50 109 ASN A O 1
ATOM 920 N N . SER A 1 110 ? -12.704 -1.506 -25.144 1.00 90.31 110 SER A N 1
ATOM 921 C CA . SER A 1 110 ? -12.798 -2.591 -24.176 1.00 90.31 110 SER A CA 1
ATOM 922 C C . SER A 1 110 ? -13.457 -2.133 -22.870 1.00 90.31 110 SER A C 1
ATOM 924 O O . SER A 1 110 ? -13.472 -0.945 -22.534 1.00 90.31 110 SER A O 1
ATOM 926 N N . ASN A 1 111 ? -13.964 -3.091 -22.093 1.00 91.00 111 ASN A N 1
ATOM 927 C CA . ASN A 1 111 ? -14.395 -2.871 -20.708 1.00 91.00 111 ASN A CA 1
ATOM 928 C C . ASN A 1 111 ? -13.293 -3.279 -19.713 1.00 91.00 111 ASN A C 1
ATOM 930 O O . ASN A 1 111 ? -13.585 -3.639 -18.572 1.00 91.00 111 ASN A O 1
ATOM 934 N N . LEU A 1 112 ? -12.025 -3.261 -20.148 1.00 94.75 112 LEU A N 1
ATOM 935 C CA . LEU A 1 112 ? -10.890 -3.584 -19.293 1.00 94.75 112 LEU A CA 1
ATOM 936 C C . LEU A 1 112 ? -10.768 -2.550 -18.176 1.00 94.75 112 LEU A C 1
ATOM 938 O O . LEU A 1 112 ? -10.727 -1.347 -18.426 1.00 94.75 112 LEU A O 1
ATOM 942 N N . MET A 1 113 ? -10.680 -3.050 -16.946 1.00 95.81 113 MET A N 1
ATOM 943 C CA . MET A 1 113 ? -10.445 -2.243 -15.745 1.00 95.81 113 MET A CA 1
ATOM 944 C C . MET A 1 113 ? -9.094 -2.541 -15.100 1.00 95.81 113 MET A C 1
ATOM 946 O O . MET A 1 113 ? -8.599 -1.759 -14.288 1.00 95.81 113 MET A O 1
ATOM 950 N N . ALA A 1 114 ? -8.500 -3.683 -15.440 1.00 96.56 114 ALA A N 1
ATOM 951 C CA . ALA A 1 114 ? -7.286 -4.174 -14.820 1.00 96.56 114 ALA A CA 1
ATOM 952 C C . ALA A 1 114 ? -6.352 -4.794 -15.853 1.00 96.56 114 ALA A C 1
ATOM 954 O O . ALA A 1 114 ? -6.788 -5.602 -16.678 1.00 96.56 114 ALA A O 1
ATOM 955 N N . ILE A 1 115 ? -5.070 -4.438 -15.780 1.00 96.81 115 ILE A N 1
ATOM 956 C CA . ILE A 1 115 ? -4.032 -5.000 -16.645 1.00 96.81 115 ILE A CA 1
ATOM 957 C C . ILE A 1 115 ? -2.825 -5.398 -15.804 1.00 96.81 115 ILE A C 1
ATOM 959 O O . ILE A 1 115 ? -2.364 -4.639 -14.948 1.00 96.81 115 ILE A O 1
ATOM 963 N N . ASP A 1 116 ? -2.332 -6.607 -16.061 1.00 97.00 116 ASP A N 1
ATOM 964 C CA . ASP A 1 116 ? -1.298 -7.265 -15.276 1.00 97.00 116 ASP A CA 1
ATOM 965 C C . ASP A 1 116 ? -0.088 -7.656 -16.127 1.00 97.00 116 ASP A C 1
ATOM 967 O O . ASP A 1 116 ? -0.127 -8.625 -16.887 1.00 97.00 116 ASP A O 1
ATOM 971 N N . PHE A 1 117 ? 0.981 -6.876 -15.955 1.00 96.31 117 PHE A N 1
ATOM 972 C CA . PHE A 1 117 ? 2.266 -6.966 -16.639 1.00 96.31 117 PHE A CA 1
ATOM 973 C C . PHE A 1 117 ? 3.408 -7.430 -15.718 1.00 96.31 117 PHE A C 1
ATOM 975 O O . PHE A 1 117 ? 4.522 -6.889 -15.738 1.00 96.31 117 PHE A O 1
ATOM 982 N N . ARG A 1 118 ? 3.180 -8.455 -14.900 1.00 95.56 118 ARG A N 1
ATOM 983 C CA . ARG A 1 118 ? 4.244 -9.013 -14.052 1.00 95.56 118 ARG A CA 1
ATOM 984 C C . ARG A 1 118 ? 5.323 -9.730 -14.871 1.00 95.56 118 ARG A C 1
ATOM 986 O O . ARG A 1 118 ? 5.003 -10.451 -15.809 1.00 95.56 118 ARG A O 1
ATOM 993 N N . HIS A 1 119 ? 6.591 -9.561 -14.490 1.00 95.12 119 HIS A N 1
ATOM 994 C CA . HIS A 1 119 ? 7.754 -10.256 -15.072 1.00 95.12 119 HIS A CA 1
ATOM 995 C C . HIS A 1 119 ? 8.004 -10.022 -16.577 1.00 95.12 119 HIS A C 1
ATOM 997 O O . HIS A 1 119 ? 8.465 -10.930 -17.263 1.00 95.12 119 HIS A O 1
ATOM 1003 N N . ASN A 1 120 ? 7.747 -8.817 -17.096 1.00 93.31 120 ASN A N 1
ATOM 1004 C CA . ASN A 1 120 ? 7.886 -8.535 -18.532 1.00 93.31 120 ASN A CA 1
ATOM 1005 C C . ASN A 1 120 ? 9.243 -7.946 -18.951 1.00 93.31 120 ASN A C 1
ATOM 1007 O O . ASN A 1 120 ? 9.558 -7.937 -20.136 1.00 93.31 120 ASN A O 1
ATOM 1011 N N . ARG A 1 121 ? 10.066 -7.477 -17.998 1.00 92.56 121 ARG A N 1
ATOM 1012 C CA . ARG A 1 121 ? 11.392 -6.869 -18.248 1.00 92.56 121 ARG A CA 1
ATOM 1013 C C . ARG A 1 121 ? 11.368 -5.789 -19.339 1.00 92.56 121 ARG A C 1
ATOM 1015 O O . ARG A 1 121 ? 12.270 -5.727 -20.171 1.00 92.56 121 ARG A O 1
ATOM 1022 N N . PHE A 1 122 ? 10.352 -4.933 -19.314 1.00 95.31 122 PHE A N 1
ATOM 1023 C CA . PHE A 1 122 ? 10.179 -3.901 -20.329 1.00 95.31 122 PHE A CA 1
ATOM 1024 C C . PHE A 1 122 ? 11.394 -2.977 -20.466 1.00 95.31 122 PHE A C 1
ATOM 1026 O O . PHE A 1 122 ? 12.024 -2.559 -19.485 1.00 95.31 122 PHE A O 1
ATOM 1033 N N . THR A 1 123 ? 11.675 -2.603 -21.708 1.00 95.94 123 THR A N 1
ATOM 1034 C CA . THR A 1 123 ? 12.526 -1.466 -22.053 1.00 95.94 123 THR A CA 1
ATOM 1035 C C . THR A 1 123 ? 11.854 -0.149 -21.646 1.00 95.94 123 THR A C 1
ATOM 1037 O O . THR A 1 123 ? 10.646 -0.081 -21.418 1.00 95.94 123 THR A O 1
ATOM 1040 N N . ILE A 1 124 ? 12.628 0.939 -21.596 1.00 96.19 124 ILE A N 1
ATOM 1041 C CA . ILE A 1 124 ? 12.093 2.282 -21.302 1.00 96.19 124 ILE A CA 1
ATOM 1042 C C . ILE A 1 124 ? 11.008 2.678 -22.318 1.00 96.19 124 ILE A C 1
ATOM 1044 O O . ILE A 1 124 ? 9.991 3.251 -21.940 1.00 96.19 124 ILE A O 1
ATOM 1048 N N . GLN A 1 125 ? 11.199 2.330 -23.594 1.00 96.12 125 GLN A N 1
ATOM 1049 C CA . GLN A 1 125 ? 10.236 2.632 -24.652 1.00 96.12 125 GLN A CA 1
ATOM 1050 C C . GLN A 1 125 ? 8.926 1.873 -24.427 1.00 96.12 125 GLN A C 1
ATOM 1052 O O . GLN A 1 125 ? 7.861 2.481 -24.426 1.00 96.12 125 GLN A O 1
ATOM 1057 N N . GLU A 1 126 ? 8.990 0.562 -24.183 1.00 97.19 126 GLU A N 1
ATOM 1058 C CA . GLU A 1 126 ? 7.808 -0.263 -23.890 1.00 97.19 126 GLU A CA 1
ATOM 1059 C C . GLU A 1 126 ? 7.047 0.250 -22.665 1.00 97.19 126 GLU A C 1
ATOM 1061 O O . GLU A 1 126 ? 5.820 0.354 -22.706 1.00 97.19 126 GLU A O 1
ATOM 1066 N N . LEU A 1 127 ? 7.763 0.670 -21.618 1.00 97.56 127 LEU A N 1
ATOM 1067 C CA . LEU A 1 127 ? 7.153 1.292 -20.446 1.00 97.56 127 LEU A CA 1
ATOM 1068 C C . LEU A 1 127 ? 6.380 2.566 -20.789 1.00 97.56 127 LEU A C 1
ATOM 1070 O O . LEU A 1 127 ? 5.312 2.780 -20.223 1.00 97.56 127 LEU A O 1
ATOM 1074 N N . ASP A 1 128 ? 6.841 3.378 -21.741 1.00 97.38 128 ASP A N 1
ATOM 1075 C CA . ASP A 1 128 ? 6.087 4.557 -22.183 1.00 97.38 128 ASP A CA 1
ATOM 1076 C C . ASP A 1 128 ? 4.722 4.187 -22.766 1.00 97.38 128 ASP A C 1
ATOM 1078 O O . ASP A 1 128 ? 3.736 4.882 -22.515 1.00 97.38 128 ASP A O 1
ATOM 1082 N N . VAL A 1 129 ? 4.629 3.061 -23.475 1.00 97.69 129 VAL A N 1
ATOM 1083 C CA . VAL A 1 129 ? 3.344 2.544 -23.967 1.00 97.69 129 VAL A CA 1
ATOM 1084 C C . VAL A 1 129 ? 2.513 1.967 -22.828 1.00 97.69 129 VAL A C 1
ATOM 1086 O O . VAL A 1 129 ? 1.306 2.186 -22.798 1.00 97.69 129 VAL A O 1
ATOM 1089 N N . VAL A 1 130 ? 3.134 1.297 -21.856 1.00 97.69 130 VAL A N 1
ATOM 1090 C CA . VAL A 1 130 ? 2.438 0.818 -20.650 1.00 97.69 130 VAL A CA 1
ATOM 1091 C C . VAL A 1 130 ? 1.825 1.981 -19.860 1.00 97.69 130 VAL A C 1
ATOM 1093 O O . VAL A 1 130 ? 0.667 1.898 -19.459 1.00 97.69 130 VAL A O 1
ATOM 1096 N N . TYR A 1 131 ? 2.533 3.100 -19.688 1.00 97.31 131 TYR A N 1
ATOM 1097 C CA . TYR A 1 131 ? 1.966 4.278 -19.021 1.00 97.31 131 TYR A CA 1
ATOM 1098 C C . TYR A 1 131 ? 0.830 4.908 -19.831 1.00 97.31 131 TYR A C 1
ATOM 1100 O O . TYR A 1 131 ? -0.170 5.314 -19.244 1.00 97.31 131 TYR A O 1
ATOM 1108 N N . GLN A 1 132 ? 0.935 4.937 -21.165 1.00 96.69 132 GLN A N 1
ATOM 1109 C CA . GLN A 1 132 ? -0.176 5.358 -22.028 1.00 96.69 132 GLN A CA 1
ATOM 1110 C C . GLN A 1 132 ? -1.398 4.450 -21.831 1.00 96.69 132 GLN A C 1
ATOM 1112 O O . GLN A 1 132 ? -2.503 4.953 -21.673 1.00 96.69 132 GLN A O 1
ATOM 1117 N N . ILE A 1 133 ? -1.197 3.130 -21.749 1.00 97.00 133 ILE A N 1
ATOM 1118 C CA . ILE A 1 133 ? -2.237 2.134 -21.445 1.00 97.00 133 ILE A CA 1
ATOM 1119 C C . ILE A 1 133 ? -2.874 2.368 -20.062 1.00 97.00 133 ILE A C 1
ATOM 1121 O O . ILE A 1 133 ? -4.085 2.226 -19.904 1.00 97.00 133 ILE A O 1
ATOM 1125 N N . PHE A 1 134 ? -2.100 2.752 -19.050 1.00 96.12 134 PHE A N 1
ATOM 1126 C CA . PHE A 1 134 ? -2.651 3.066 -17.728 1.00 96.12 134 PHE A CA 1
ATOM 1127 C C . PHE A 1 134 ? -3.335 4.435 -17.655 1.00 96.12 134 PHE A C 1
ATOM 1129 O O . PHE A 1 134 ? -4.176 4.635 -16.783 1.00 96.12 134 PHE A O 1
ATOM 1136 N N . ALA A 1 135 ? -3.034 5.359 -18.569 1.00 95.12 135 ALA A N 1
ATOM 1137 C CA . ALA A 1 135 ? -3.690 6.664 -18.637 1.00 95.12 135 ALA A CA 1
ATOM 1138 C C . ALA A 1 135 ? -5.138 6.602 -19.155 1.00 95.12 135 ALA A C 1
ATOM 1140 O O . ALA A 1 135 ? -5.871 7.590 -19.067 1.00 95.12 135 ALA A O 1
ATOM 1141 N N . PHE A 1 136 ? -5.586 5.454 -19.672 1.00 94.62 136 PHE A N 1
ATOM 1142 C CA . PHE A 1 136 ? -6.983 5.273 -20.051 1.00 94.62 136 PHE A CA 1
ATOM 1143 C C . PHE A 1 136 ? -7.874 5.244 -18.809 1.00 94.62 136 PHE A C 1
ATOM 1145 O O . PHE A 1 136 ? -7.724 4.393 -17.936 1.00 94.62 136 PHE A O 1
ATOM 1152 N N . GLN A 1 137 ? -8.867 6.138 -18.776 1.00 89.12 137 GLN A N 1
ATOM 1153 C CA . GLN A 1 137 ? -9.704 6.413 -17.599 1.00 89.12 137 GLN A CA 1
ATOM 1154 C C . GLN A 1 137 ? -10.403 5.185 -16.996 1.00 89.12 137 GLN A C 1
ATOM 1156 O O . GLN A 1 137 ? -10.731 5.193 -15.814 1.00 89.12 137 GLN A O 1
ATOM 1161 N N . ARG A 1 138 ? -10.656 4.145 -17.800 1.00 93.69 138 ARG A N 1
ATOM 1162 C CA . ARG A 1 138 ? -11.316 2.910 -17.350 1.00 93.69 138 ARG A CA 1
ATOM 1163 C C . ARG A 1 138 ? -10.397 1.988 -16.554 1.00 93.69 138 ARG A C 1
ATOM 1165 O O . ARG A 1 138 ? -10.892 1.176 -15.780 1.00 93.69 138 ARG A O 1
ATOM 1172 N N . ILE A 1 139 ? -9.083 2.105 -16.731 1.00 95.88 139 ILE A N 1
ATOM 1173 C CA . ILE A 1 139 ? -8.121 1.265 -16.027 1.00 95.88 139 ILE A CA 1
ATOM 1174 C C . ILE A 1 139 ? -7.972 1.791 -14.612 1.00 95.88 139 ILE A C 1
ATOM 1176 O O . ILE A 1 139 ? -7.478 2.887 -14.400 1.00 95.88 139 ILE A O 1
ATOM 1180 N N . THR A 1 140 ? -8.400 1.011 -13.631 1.00 96.00 140 THR A N 1
ATOM 1181 C CA . THR A 1 140 ? -8.309 1.380 -12.215 1.00 96.00 140 THR A CA 1
ATOM 1182 C C . THR A 1 140 ? -7.297 0.522 -11.465 1.00 96.00 140 THR A C 1
ATOM 1184 O O . THR A 1 140 ? -6.906 0.872 -10.351 1.00 96.00 140 THR A O 1
ATOM 1187 N N . LYS A 1 141 ? -6.841 -0.590 -12.064 1.00 96.94 141 LYS A N 1
ATOM 1188 C CA . LYS A 1 141 ? -5.906 -1.539 -11.446 1.00 96.94 141 LYS A CA 1
ATOM 1189 C C . LYS A 1 141 ? -4.695 -1.779 -12.347 1.00 96.94 141 LYS A C 1
ATOM 1191 O O . LYS A 1 141 ? -4.823 -2.340 -13.436 1.00 96.94 141 LYS A O 1
ATOM 1196 N N . ALA A 1 142 ? -3.523 -1.384 -11.868 1.00 96.94 142 ALA A N 1
ATOM 1197 C CA . ALA A 1 142 ? -2.250 -1.551 -12.551 1.00 96.94 142 ALA A CA 1
ATOM 1198 C C . ALA A 1 142 ? -1.371 -2.540 -11.777 1.00 96.94 142 ALA A C 1
ATOM 1200 O O . ALA A 1 142 ? -1.014 -2.286 -10.624 1.00 96.94 142 ALA A O 1
ATOM 1201 N N . PHE A 1 143 ? -0.997 -3.651 -12.418 1.00 97.75 143 PHE A N 1
ATOM 1202 C CA . PHE A 1 143 ? -0.001 -4.578 -11.882 1.00 97.75 143 PHE A CA 1
ATOM 1203 C C . PHE A 1 143 ? 1.231 -4.546 -12.772 1.00 97.75 143 PHE A C 1
ATOM 1205 O O . PHE A 1 143 ? 1.186 -4.972 -13.923 1.00 97.75 143 PHE A O 1
ATOM 1212 N N . ILE A 1 144 ? 2.337 -4.027 -12.248 1.00 96.81 144 ILE A N 1
ATOM 1213 C CA . ILE A 1 144 ? 3.601 -3.911 -12.972 1.00 96.81 144 ILE A CA 1
ATOM 1214 C C . ILE A 1 144 ? 4.740 -4.361 -12.064 1.00 96.81 144 ILE A C 1
ATOM 1216 O O . ILE A 1 144 ? 5.620 -3.593 -11.716 1.00 96.81 144 ILE A O 1
ATOM 1220 N N . GLU A 1 145 ? 4.706 -5.620 -11.637 1.00 96.94 145 GLU A N 1
ATOM 1221 C CA . GLU A 1 145 ? 5.695 -6.173 -10.702 1.00 96.94 145 GLU A CA 1
ATOM 1222 C C . GLU A 1 145 ? 6.890 -6.794 -11.438 1.00 96.94 145 GLU A C 1
ATOM 1224 O O . GLU A 1 145 ? 6.742 -7.357 -12.527 1.00 96.94 145 GLU A O 1
ATOM 1229 N N . TYR A 1 146 ? 8.063 -6.763 -10.809 1.00 96.50 146 TYR A N 1
ATOM 1230 C CA . TYR A 1 146 ? 9.300 -7.369 -11.304 1.00 96.50 146 TYR A CA 1
ATOM 1231 C C . TYR A 1 146 ? 9.756 -6.821 -12.664 1.00 96.50 146 TYR A C 1
ATOM 1233 O O . TYR A 1 146 ? 10.182 -7.568 -13.550 1.00 96.50 146 TYR A O 1
ATOM 1241 N N . ASN A 1 147 ? 9.667 -5.500 -12.819 1.00 96.06 147 ASN A N 1
ATOM 1242 C CA . ASN A 1 147 ? 10.132 -4.736 -13.968 1.00 96.06 147 ASN A CA 1
ATOM 1243 C C . ASN A 1 147 ? 11.158 -3.679 -13.492 1.00 96.06 147 ASN A C 1
ATOM 1245 O O . ASN A 1 147 ? 10.768 -2.611 -13.023 1.00 96.06 147 ASN A O 1
ATOM 1249 N N . PRO A 1 148 ? 12.474 -3.932 -13.621 1.00 93.12 148 PRO A N 1
ATOM 1250 C CA . PRO A 1 148 ? 13.516 -3.105 -12.989 1.00 93.12 148 PRO A CA 1
ATOM 1251 C C . PRO A 1 148 ? 13.634 -1.680 -13.556 1.00 93.12 148 PRO A C 1
ATOM 1253 O O . PRO A 1 148 ? 14.227 -0.814 -12.929 1.00 93.12 148 PRO A O 1
ATOM 1256 N N . ASN A 1 149 ? 13.067 -1.418 -14.737 1.00 95.06 149 ASN A N 1
ATOM 1257 C CA . ASN A 1 149 ? 13.146 -0.113 -15.401 1.00 95.06 149 ASN A CA 1
ATOM 1258 C C . ASN A 1 149 ? 11.941 0.799 -15.101 1.00 95.06 149 ASN A C 1
ATOM 1260 O O . ASN A 1 149 ? 11.800 1.850 -15.731 1.00 95.06 149 ASN A O 1
ATOM 1264 N N . VAL A 1 150 ? 11.033 0.397 -14.202 1.00 96.94 150 VAL A N 1
ATOM 1265 C CA . VAL A 1 150 ? 9.809 1.159 -13.915 1.00 96.94 150 VAL A CA 1
ATOM 1266 C C . VAL A 1 150 ? 10.149 2.525 -13.324 1.00 96.94 150 VAL A C 1
ATOM 1268 O O . VAL A 1 150 ? 10.780 2.647 -12.280 1.00 96.94 150 VAL A O 1
ATOM 1271 N N . ASN A 1 151 ? 9.643 3.569 -13.973 1.00 97.06 151 ASN A N 1
ATOM 1272 C CA . ASN A 1 151 ? 9.655 4.931 -13.471 1.00 97.06 151 ASN A CA 1
ATOM 1273 C C . ASN A 1 151 ? 8.285 5.240 -12.862 1.00 97.06 151 ASN A C 1
ATOM 1275 O O . ASN A 1 151 ? 7.365 5.689 -13.551 1.00 97.06 151 ASN A O 1
ATOM 1279 N N . ILE A 1 152 ? 8.161 5.019 -11.555 1.00 96.56 152 ILE A N 1
ATOM 1280 C CA . ILE A 1 152 ? 6.903 5.221 -10.825 1.00 96.56 152 ILE A CA 1
ATOM 1281 C C . ILE A 1 152 ? 6.394 6.666 -10.869 1.00 96.56 152 ILE A C 1
ATOM 1283 O O . ILE A 1 152 ? 5.199 6.889 -10.713 1.00 96.56 152 ILE A O 1
ATOM 1287 N N . LEU A 1 153 ? 7.248 7.651 -11.164 1.00 96.75 153 LEU A N 1
ATOM 1288 C CA . LEU A 1 153 ? 6.829 9.050 -11.295 1.00 96.75 153 LEU A CA 1
ATOM 1289 C C . LEU A 1 153 ? 5.878 9.262 -12.474 1.00 96.75 153 LEU A C 1
ATOM 1291 O O . LEU A 1 153 ? 5.087 10.195 -12.461 1.00 96.75 153 LEU A O 1
ATOM 1295 N N . LYS A 1 154 ? 5.905 8.384 -13.483 1.00 96.56 154 LYS A N 1
ATOM 1296 C CA . LYS A 1 154 ? 4.935 8.428 -14.585 1.00 96.56 154 LYS A CA 1
ATOM 1297 C C . LYS A 1 154 ? 3.552 7.906 -14.187 1.00 96.56 154 LYS A C 1
ATOM 1299 O O . LYS A 1 154 ? 2.596 8.135 -14.920 1.00 96.56 154 LYS A O 1
ATOM 1304 N N . LEU A 1 155 ? 3.431 7.243 -13.033 1.00 94.19 155 LEU A N 1
ATOM 1305 C CA . LEU A 1 155 ? 2.155 6.779 -12.487 1.00 94.19 155 LEU A CA 1
ATOM 1306 C C . LEU A 1 155 ? 1.470 7.831 -11.607 1.00 94.19 155 LEU A C 1
ATOM 1308 O O . LEU A 1 155 ? 0.255 7.771 -11.446 1.00 94.19 155 LEU A O 1
ATOM 1312 N N . SER A 1 156 ? 2.208 8.794 -11.044 1.00 90.69 156 SER A N 1
ATOM 1313 C CA . SER A 1 156 ? 1.628 9.798 -10.143 1.00 90.69 156 SER A CA 1
ATOM 1314 C C . SER A 1 156 ? 0.523 10.666 -10.771 1.00 90.69 156 SER A C 1
ATOM 1316 O O . SER A 1 156 ? -0.488 10.862 -10.093 1.00 90.69 156 SER A O 1
ATOM 1318 N N . PRO A 1 157 ? 0.598 11.110 -12.050 1.00 92.94 157 PRO A N 1
ATOM 1319 C CA . PRO A 1 157 ? -0.479 11.893 -12.654 1.00 92.94 157 PRO A CA 1
ATOM 1320 C C . PRO A 1 157 ? -1.681 11.038 -13.095 1.00 92.94 157 PRO A C 1
ATOM 1322 O O . PRO A 1 157 ? -2.613 11.564 -13.697 1.00 92.94 157 PRO A O 1
ATOM 1325 N N . LEU A 1 158 ? -1.685 9.721 -12.859 1.00 90.94 158 LEU A N 1
ATOM 1326 C CA . LEU A 1 158 ? -2.752 8.828 -13.317 1.00 90.94 158 LEU A CA 1
ATOM 1327 C C . LEU A 1 158 ? -3.878 8.753 -12.276 1.00 90.94 158 LEU A C 1
ATOM 1329 O O . LEU A 1 158 ? -3.995 7.802 -11.505 1.00 90.94 158 LEU A O 1
ATOM 1333 N N . TYR A 1 159 ? -4.727 9.784 -12.261 1.00 91.12 159 TYR A N 1
ATOM 1334 C CA . TYR A 1 159 ? -5.824 9.974 -11.297 1.00 91.12 159 TYR A CA 1
ATOM 1335 C C . TYR A 1 159 ? -6.873 8.851 -11.264 1.00 91.12 159 TYR A C 1
ATOM 1337 O O . TYR A 1 159 ? -7.687 8.793 -10.343 1.00 91.12 159 TYR A O 1
ATOM 1345 N N . ASN A 1 160 ? -6.916 8.011 -12.294 1.00 93.00 160 ASN A N 1
ATOM 1346 C CA . ASN A 1 160 ? -7.844 6.892 -12.432 1.00 93.00 160 ASN A CA 1
ATOM 1347 C C . ASN A 1 160 ? -7.417 5.645 -11.644 1.00 93.00 160 ASN A C 1
ATOM 1349 O O . ASN A 1 160 ? -8.262 4.793 -11.378 1.00 93.00 160 ASN A O 1
ATOM 1353 N N . LEU A 1 161 ? -6.142 5.524 -11.263 1.00 95.00 161 LEU A N 1
ATOM 1354 C CA . LEU A 1 161 ? -5.643 4.326 -10.594 1.00 95.00 161 LEU A CA 1
ATOM 1355 C C . LEU A 1 161 ? -6.055 4.285 -9.115 1.00 95.00 161 LEU A C 1
ATOM 1357 O O . LEU A 1 161 ? -5.751 5.183 -8.333 1.00 95.00 161 LEU A O 1
ATOM 1361 N N . GLU A 1 162 ? -6.706 3.189 -8.729 1.00 95.94 162 GLU A N 1
ATOM 1362 C CA . GLU A 1 162 ? -7.080 2.876 -7.346 1.00 95.94 162 GLU A CA 1
ATOM 1363 C C . GLU A 1 162 ? -6.209 1.758 -6.754 1.00 95.94 162 GLU A C 1
ATOM 1365 O O . GLU A 1 162 ? -5.982 1.718 -5.543 1.00 95.94 162 GLU A O 1
ATOM 1370 N N . PHE A 1 163 ? -5.716 0.847 -7.598 1.00 97.12 163 PHE A N 1
ATOM 1371 C CA . PHE A 1 163 ? -4.919 -0.310 -7.196 1.00 97.12 163 PHE A CA 1
ATOM 1372 C C . PHE A 1 163 ? -3.597 -0.302 -7.955 1.00 97.12 163 PHE A C 1
ATOM 1374 O O . PHE A 1 163 ? -3.582 -0.417 -9.181 1.00 97.12 163 PHE A O 1
ATOM 1381 N N . ILE A 1 164 ? -2.491 -0.181 -7.226 1.00 97.56 164 ILE A N 1
ATOM 1382 C CA . ILE A 1 164 ? -1.148 -0.081 -7.789 1.00 97.56 164 ILE A CA 1
ATOM 1383 C C . ILE A 1 164 ? -0.265 -1.159 -7.157 1.00 97.56 164 ILE A C 1
ATOM 1385 O O . ILE A 1 164 ? 0.028 -1.117 -5.961 1.00 97.56 164 ILE A O 1
ATOM 1389 N N . TYR A 1 165 ? 0.173 -2.116 -7.977 1.00 98.25 165 TYR A N 1
ATOM 1390 C CA . TYR A 1 165 ? 1.085 -3.186 -7.578 1.00 98.25 165 TYR A CA 1
ATOM 1391 C C . TYR A 1 165 ? 2.447 -3.000 -8.243 1.00 98.25 165 TYR A C 1
ATOM 1393 O O . TYR A 1 165 ? 2.578 -3.069 -9.467 1.00 98.25 165 TYR A O 1
ATOM 1401 N N . LEU A 1 166 ? 3.459 -2.761 -7.411 1.00 98.00 166 LEU A N 1
ATOM 1402 C CA . LEU A 1 166 ? 4.809 -2.335 -7.780 1.00 98.00 166 LEU A CA 1
ATOM 1403 C C . LEU A 1 166 ? 5.890 -3.199 -7.116 1.00 98.00 166 LEU A C 1
ATOM 1405 O O . LEU A 1 166 ? 6.996 -2.735 -6.823 1.00 98.00 166 LEU A O 1
ATOM 1409 N N . ARG A 1 167 ? 5.566 -4.462 -6.840 1.00 98.12 167 ARG A N 1
ATOM 1410 C CA . ARG A 1 167 ? 6.484 -5.385 -6.180 1.00 98.12 167 ARG A CA 1
ATOM 1411 C C . ARG A 1 167 ? 7.733 -5.617 -7.035 1.00 98.12 167 ARG A C 1
ATOM 1413 O O . ARG A 1 167 ? 7.615 -5.784 -8.243 1.00 98.12 167 ARG A O 1
ATOM 1420 N N . GLY A 1 168 ? 8.923 -5.687 -6.442 1.00 97.81 168 GLY A N 1
ATOM 1421 C CA . GLY A 1 168 ? 10.110 -6.170 -7.163 1.00 97.81 168 GLY A CA 1
ATOM 1422 C C . GLY A 1 168 ? 10.650 -5.237 -8.250 1.00 97.81 168 GLY A C 1
ATOM 1423 O O . GLY A 1 168 ? 11.294 -5.719 -9.176 1.00 97.81 168 GLY A O 1
ATOM 1424 N N . ASN A 1 169 ? 10.374 -3.934 -8.180 1.00 97.75 169 ASN A N 1
ATOM 1425 C CA . ASN A 1 169 ? 10.759 -2.957 -9.209 1.00 97.75 169 ASN A CA 1
ATOM 1426 C C . ASN A 1 169 ? 12.019 -2.157 -8.860 1.00 97.75 169 ASN A C 1
ATOM 1428 O O . ASN A 1 169 ? 12.314 -1.168 -9.520 1.00 97.75 169 ASN A O 1
ATOM 1432 N N . GLU A 1 170 ? 12.741 -2.555 -7.810 1.00 97.31 170 GLU A N 1
ATOM 1433 C CA . GLU A 1 170 ? 13.939 -1.860 -7.326 1.00 97.31 170 GLU A CA 1
ATOM 1434 C C . GLU A 1 170 ? 13.710 -0.384 -6.952 1.00 97.31 170 GLU A C 1
ATOM 1436 O O . GLU A 1 170 ? 14.622 0.433 -7.037 1.00 97.31 170 GLU A O 1
ATOM 1441 N N . ILE A 1 171 ? 12.503 -0.039 -6.496 1.00 98.06 171 ILE A N 1
ATOM 1442 C CA . ILE A 1 171 ? 12.142 1.332 -6.123 1.00 98.06 171 ILE A CA 1
ATOM 1443 C C . ILE A 1 171 ? 12.959 1.784 -4.907 1.00 98.06 171 ILE A C 1
ATOM 1445 O O . ILE A 1 171 ? 12.970 1.120 -3.869 1.00 98.06 171 ILE A O 1
ATOM 1449 N N . GLU A 1 172 ? 13.600 2.945 -5.031 1.00 97.94 172 GLU A N 1
ATOM 1450 C CA . GLU A 1 172 ? 14.401 3.590 -3.986 1.00 97.94 172 GLU A CA 1
ATOM 1451 C C . GLU A 1 172 ? 13.654 4.757 -3.314 1.00 97.94 172 GLU A C 1
ATOM 1453 O O . GLU A 1 172 ? 12.635 5.241 -3.816 1.00 97.94 172 GLU A O 1
ATOM 1458 N N . ASN A 1 173 ? 14.194 5.252 -2.193 1.00 98.31 173 ASN A N 1
ATOM 1459 C CA . ASN A 1 173 ? 13.592 6.327 -1.395 1.00 98.31 173 ASN A CA 1
ATOM 1460 C C . ASN A 1 173 ? 13.280 7.593 -2.203 1.00 98.31 173 ASN A C 1
ATOM 1462 O O . ASN A 1 173 ? 12.168 8.104 -2.137 1.00 98.31 173 ASN A O 1
ATOM 1466 N N . ASN A 1 174 ? 14.226 8.081 -3.009 1.00 98.12 174 ASN A N 1
ATOM 1467 C CA . ASN A 1 174 ? 14.022 9.315 -3.773 1.00 98.12 174 ASN A CA 1
ATOM 1468 C C . ASN A 1 174 ? 12.830 9.196 -4.742 1.00 98.12 174 ASN A C 1
ATOM 1470 O O . ASN A 1 174 ? 12.004 10.102 -4.852 1.00 98.12 174 ASN A O 1
ATOM 1474 N N . ALA A 1 175 ? 12.703 8.044 -5.407 1.00 97.94 175 ALA A N 1
ATOM 1475 C CA . ALA A 1 175 ? 11.596 7.789 -6.317 1.00 97.94 175 ALA A CA 1
ATOM 1476 C C . ALA A 1 175 ? 10.259 7.727 -5.566 1.00 97.94 175 ALA A C 1
ATOM 1478 O O . ALA A 1 175 ? 9.290 8.336 -6.016 1.00 97.94 175 ALA A O 1
ATOM 1479 N N . ILE A 1 176 ? 10.191 7.031 -4.423 1.00 97.94 176 ILE A N 1
ATOM 1480 C CA . ILE A 1 176 ? 8.936 6.920 -3.666 1.00 97.94 176 ILE A CA 1
ATOM 1481 C C . ILE A 1 176 ? 8.531 8.250 -3.017 1.00 97.94 176 ILE A C 1
ATOM 1483 O O . ILE A 1 176 ? 7.349 8.576 -3.027 1.00 97.94 176 ILE A O 1
ATOM 1487 N N . VAL A 1 177 ? 9.483 9.059 -2.541 1.00 98.00 177 VAL A N 1
ATOM 1488 C CA . VAL A 1 177 ? 9.221 10.403 -1.996 1.00 98.00 177 VAL A CA 1
ATOM 1489 C C . VAL A 1 177 ? 8.568 11.290 -3.057 1.00 98.00 177 VAL A C 1
ATOM 1491 O O . VAL A 1 177 ? 7.500 11.859 -2.828 1.00 98.00 177 VAL A O 1
ATOM 1494 N N . GLN A 1 178 ? 9.166 11.363 -4.249 1.00 97.50 178 GLN A N 1
ATOM 1495 C CA . GLN A 1 178 ? 8.613 12.141 -5.360 1.00 97.50 178 GLN A CA 1
ATOM 1496 C C . GLN A 1 178 ? 7.277 11.573 -5.853 1.00 97.50 178 GLN A C 1
ATOM 1498 O O . GLN A 1 178 ? 6.360 12.333 -6.167 1.00 97.50 178 GLN A O 1
ATOM 1503 N N . PHE A 1 179 ? 7.143 10.244 -5.888 1.00 96.69 179 PHE A N 1
ATOM 1504 C CA . PHE A 1 179 ? 5.894 9.588 -6.254 1.00 96.69 179 PHE A CA 1
ATOM 1505 C C . PHE A 1 179 ? 4.773 9.964 -5.284 1.00 96.69 179 PHE A C 1
ATOM 1507 O O . PHE A 1 179 ? 3.745 10.443 -5.745 1.00 96.69 179 PHE A O 1
ATOM 1514 N N . MET A 1 180 ? 4.986 9.849 -3.967 1.00 96.19 180 MET A N 1
ATOM 1515 C CA . MET A 1 180 ? 4.002 10.233 -2.944 1.00 96.19 180 MET A CA 1
ATOM 1516 C C . MET A 1 180 ? 3.627 11.715 -3.015 1.00 96.19 180 MET A C 1
ATOM 1518 O O . MET A 1 180 ? 2.464 12.057 -2.819 1.00 96.19 180 MET A O 1
ATOM 1522 N N . ALA A 1 181 ? 4.583 12.597 -3.323 1.00 94.38 181 ALA A N 1
ATOM 1523 C CA . ALA A 1 181 ? 4.325 14.030 -3.457 1.00 94.38 181 ALA A CA 1
ATOM 1524 C C . ALA A 1 181 ? 3.422 14.372 -4.655 1.00 94.38 181 ALA A C 1
ATOM 1526 O O . ALA A 1 181 ? 2.654 15.331 -4.585 1.00 94.38 181 ALA A O 1
ATOM 1527 N N . GLY A 1 182 ? 3.514 13.603 -5.745 1.00 92.88 182 GLY A N 1
ATOM 1528 C CA . GLY A 1 182 ? 2.669 13.766 -6.930 1.00 92.88 182 GLY A CA 1
ATOM 1529 C C . GLY A 1 182 ? 1.428 12.871 -6.953 1.00 92.88 182 GLY A C 1
ATOM 1530 O O . GLY A 1 182 ? 0.607 13.013 -7.854 1.00 92.88 182 GLY A O 1
ATOM 1531 N N . LEU A 1 183 ? 1.306 11.915 -6.029 1.00 91.31 183 LEU A N 1
ATOM 1532 C CA . LEU A 1 183 ? 0.235 10.927 -6.045 1.00 91.31 183 LEU A CA 1
ATOM 1533 C C . LEU A 1 183 ? -1.085 11.563 -5.609 1.00 91.31 183 LEU A C 1
ATOM 1535 O O . LEU A 1 183 ? -1.167 12.232 -4.582 1.00 91.31 183 LEU A O 1
ATOM 1539 N N . HIS A 1 184 ? -2.144 11.314 -6.373 1.00 78.88 184 HIS A N 1
ATOM 1540 C CA . HIS A 1 184 ? -3.463 11.881 -6.109 1.00 78.88 184 HIS A CA 1
ATOM 1541 C C . HIS A 1 184 ? -4.402 10.928 -5.339 1.00 78.88 184 HIS A C 1
ATOM 1543 O O . HIS A 1 184 ? -4.116 9.751 -5.118 1.00 78.88 184 HIS A O 1
ATOM 1549 N N . ASN A 1 185 ? -5.534 11.476 -4.885 1.00 66.56 185 ASN A N 1
ATOM 1550 C CA . ASN A 1 185 ? -6.319 11.028 -3.722 1.00 66.56 185 ASN A CA 1
ATOM 1551 C C . ASN A 1 185 ? -7.185 9.762 -3.916 1.00 66.56 185 ASN A C 1
ATOM 1553 O O . ASN A 1 185 ? -8.247 9.673 -3.301 1.00 66.56 185 ASN A O 1
ATOM 1557 N N . ARG A 1 186 ? -6.819 8.809 -4.781 1.00 84.31 186 ARG A N 1
ATOM 1558 C CA . ARG A 1 186 ? -7.677 7.637 -5.069 1.00 84.31 186 ARG A CA 1
ATOM 1559 C C . ARG A 1 186 ? -7.032 6.276 -4.841 1.00 84.31 186 ARG A C 1
ATOM 1561 O O . ARG A 1 186 ? -7.719 5.268 -4.967 1.00 84.31 186 ARG A O 1
ATOM 1568 N N . VAL A 1 187 ? -5.759 6.220 -4.456 1.00 94.06 187 VAL A N 1
ATOM 1569 C CA . VAL A 1 187 ? -5.081 4.934 -4.264 1.00 94.06 187 VAL A CA 1
ATOM 1570 C C . VAL A 1 187 ? -5.572 4.249 -2.990 1.00 94.06 187 VAL A C 1
ATOM 1572 O O . VAL A 1 187 ? -5.273 4.670 -1.876 1.00 94.06 187 VAL A O 1
ATOM 1575 N N . ARG A 1 188 ? -6.320 3.162 -3.178 1.00 95.44 188 ARG A N 1
ATOM 1576 C CA . ARG A 1 188 ? -6.858 2.295 -2.124 1.00 95.44 188 ARG A CA 1
ATOM 1577 C C . ARG A 1 188 ? -5.928 1.134 -1.814 1.00 95.44 188 ARG A C 1
ATOM 1579 O O . ARG A 1 188 ? -5.880 0.672 -0.678 1.00 95.44 188 ARG A O 1
ATOM 1586 N N . VAL A 1 189 ? -5.178 0.662 -2.804 1.00 97.12 189 VAL A N 1
ATOM 1587 C CA . VAL A 1 189 ? -4.230 -0.440 -2.636 1.00 97.12 189 VAL A CA 1
ATOM 1588 C C . VAL A 1 189 ? -2.891 -0.040 -3.218 1.00 97.12 189 VAL A C 1
ATOM 1590 O O . VAL A 1 189 ? -2.792 0.254 -4.408 1.00 97.12 189 VAL A O 1
ATOM 1593 N N . LEU A 1 190 ? -1.866 -0.074 -2.371 1.00 97.62 190 LEU A N 1
ATOM 1594 C CA . LEU A 1 190 ? -0.490 0.183 -2.757 1.00 97.62 190 LEU A CA 1
ATOM 1595 C C . LEU A 1 190 ? 0.401 -0.968 -2.286 1.00 97.62 190 LEU A C 1
ATOM 1597 O O . LEU A 1 190 ? 0.639 -1.132 -1.093 1.00 97.62 190 LEU A O 1
ATOM 1601 N N . GLU A 1 191 ? 0.886 -1.776 -3.223 1.00 98.44 191 GLU A N 1
ATOM 1602 C CA . GLU A 1 191 ? 1.806 -2.884 -2.950 1.00 98.44 191 GLU A CA 1
ATOM 1603 C C . GLU A 1 191 ? 3.216 -2.526 -3.431 1.00 98.44 191 GLU A C 1
ATOM 1605 O O . GLU A 1 191 ? 3.454 -2.387 -4.629 1.00 98.44 191 GLU A O 1
ATOM 1610 N N . LEU A 1 192 ? 4.148 -2.383 -2.491 1.00 98.50 192 LEU A N 1
ATOM 1611 C CA . LEU A 1 192 ? 5.536 -1.964 -2.700 1.00 98.50 192 LEU A CA 1
ATOM 1612 C C . LEU A 1 192 ? 6.539 -2.997 -2.167 1.00 98.50 192 LEU A C 1
ATOM 1614 O O . LEU A 1 192 ? 7.687 -2.657 -1.874 1.00 98.50 192 LEU A O 1
ATOM 1618 N N . GLY A 1 193 ? 6.147 -4.259 -2.017 1.00 98.31 193 GLY A N 1
ATOM 1619 C CA . GLY A 1 193 ? 7.042 -5.287 -1.511 1.00 98.31 193 GLY A CA 1
ATOM 1620 C C . GLY A 1 193 ? 8.270 -5.523 -2.400 1.00 98.31 193 GLY A C 1
ATOM 1621 O O . GLY A 1 193 ? 8.243 -5.274 -3.602 1.00 98.31 193 GLY A O 1
ATOM 1622 N N . VAL A 1 194 ? 9.351 -6.066 -1.845 1.00 98.19 194 VAL A N 1
ATOM 1623 C CA . VAL A 1 194 ? 10.575 -6.405 -2.598 1.00 98.19 194 VAL A CA 1
ATOM 1624 C C . VAL A 1 194 ? 11.149 -5.176 -3.321 1.00 98.19 194 VAL A C 1
ATOM 1626 O O . VAL A 1 194 ? 11.450 -5.211 -4.511 1.00 98.19 194 VAL A O 1
ATOM 1629 N N . ASN A 1 195 ? 11.256 -4.055 -2.615 1.00 98.50 195 ASN A N 1
ATOM 1630 C CA . ASN A 1 195 ? 11.893 -2.834 -3.107 1.00 98.50 195 ASN A CA 1
ATOM 1631 C C . ASN A 1 195 ? 13.014 -2.414 -2.138 1.00 98.50 195 ASN A C 1
ATOM 1633 O O . ASN A 1 195 ? 13.402 -3.173 -1.250 1.00 98.50 195 ASN A O 1
ATOM 1637 N N . LYS A 1 196 ? 13.597 -1.229 -2.334 1.00 98.06 196 LYS A N 1
ATOM 1638 C CA . LYS A 1 196 ? 14.713 -0.709 -1.527 1.00 98.06 196 LYS A CA 1
ATOM 1639 C C . LYS A 1 196 ? 14.254 0.432 -0.608 1.00 98.06 196 LYS A C 1
ATOM 1641 O O . LYS A 1 196 ? 15.039 1.324 -0.297 1.00 98.06 196 LYS A O 1
ATOM 1646 N N . ILE A 1 197 ? 12.993 0.4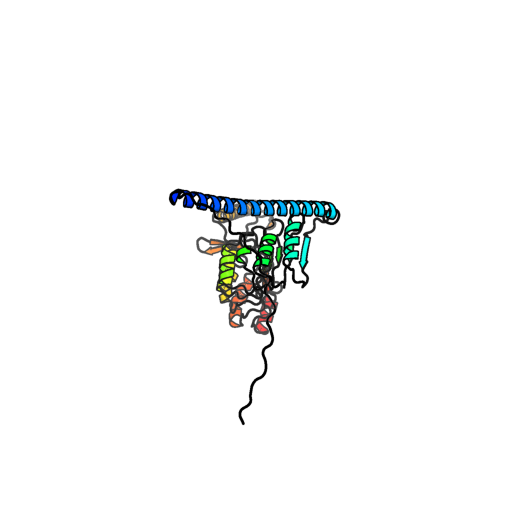10 -0.171 1.00 98.50 197 ILE A N 1
ATOM 1647 C CA . ILE A 1 197 ? 12.391 1.473 0.644 1.00 98.50 197 ILE A CA 1
ATOM 1648 C C . ILE A 1 197 ? 12.888 1.350 2.089 1.00 98.50 197 ILE A C 1
ATOM 1650 O O . ILE A 1 197 ? 12.749 0.297 2.706 1.00 98.50 197 ILE A O 1
ATOM 1654 N N . SER A 1 198 ? 13.474 2.411 2.638 1.00 98.19 198 SER A N 1
ATOM 1655 C CA . SER A 1 198 ? 13.856 2.501 4.055 1.00 98.19 198 SER A CA 1
ATOM 1656 C C . SER A 1 198 ? 12.993 3.533 4.791 1.00 98.19 198 SER A C 1
ATOM 1658 O O . SER A 1 198 ? 11.951 3.944 4.277 1.00 98.19 198 SER A O 1
ATOM 1660 N N . GLN A 1 199 ? 13.417 3.956 5.987 1.00 98.19 199 GLN A N 1
ATOM 1661 C CA . GLN A 1 199 ? 12.718 4.951 6.804 1.00 98.19 199 GLN A CA 1
ATOM 1662 C C . GLN A 1 199 ? 12.265 6.182 6.003 1.00 98.19 199 GLN A C 1
ATOM 1664 O O . GLN A 1 199 ? 11.107 6.559 6.088 1.00 98.19 199 GLN A O 1
ATOM 1669 N N . GLU A 1 200 ? 13.138 6.781 5.190 1.00 98.31 200 GLU A N 1
ATOM 1670 C CA . GLU A 1 200 ? 12.815 7.998 4.426 1.00 98.31 200 GLU A CA 1
ATOM 1671 C C . GLU A 1 200 ? 11.605 7.806 3.497 1.00 98.31 200 GLU A C 1
ATOM 1673 O O . GLU A 1 200 ? 10.696 8.635 3.455 1.00 98.31 200 GLU A O 1
ATOM 1678 N N . GLY A 1 201 ? 11.556 6.686 2.772 1.00 98.38 201 GLY A N 1
ATOM 1679 C CA . GLY A 1 201 ? 10.423 6.387 1.905 1.00 98.38 201 GLY A CA 1
ATOM 1680 C C . GLY A 1 201 ? 9.162 6.003 2.684 1.00 98.38 201 GLY A C 1
ATOM 1681 O O . GLY A 1 201 ? 8.059 6.371 2.281 1.00 98.38 201 GLY A O 1
ATOM 1682 N N . VAL A 1 202 ? 9.306 5.315 3.823 1.00 98.31 202 VAL A N 1
ATOM 1683 C CA . VAL A 1 202 ? 8.186 5.016 4.732 1.00 98.31 202 VAL A CA 1
ATOM 1684 C C . VAL A 1 202 ? 7.595 6.295 5.327 1.00 98.31 202 VAL A C 1
ATOM 1686 O O . VAL A 1 202 ? 6.373 6.421 5.403 1.00 98.31 202 VAL A O 1
ATOM 1689 N N . ASP A 1 203 ? 8.435 7.256 5.701 1.00 97.69 203 ASP A N 1
ATOM 1690 C CA . ASP A 1 203 ? 8.024 8.550 6.241 1.00 97.69 203 ASP A CA 1
ATOM 1691 C C . ASP A 1 203 ? 7.213 9.338 5.196 1.00 97.69 203 ASP A C 1
ATOM 1693 O O . ASP A 1 203 ? 6.135 9.845 5.513 1.00 97.69 203 ASP A O 1
ATOM 1697 N N . ALA A 1 204 ? 7.627 9.333 3.923 1.00 97.12 204 ALA A N 1
ATOM 1698 C CA . ALA A 1 204 ? 6.847 9.936 2.837 1.00 97.12 204 ALA A CA 1
ATOM 1699 C C . ALA A 1 204 ? 5.472 9.269 2.637 1.00 97.12 204 ALA A C 1
ATOM 1701 O O . ALA A 1 204 ? 4.468 9.954 2.419 1.00 97.12 204 ALA A O 1
ATOM 1702 N N . ILE A 1 205 ? 5.393 7.939 2.756 1.00 96.25 205 ILE A N 1
ATOM 1703 C CA . ILE A 1 205 ? 4.112 7.212 2.720 1.00 96.25 205 ILE A CA 1
ATOM 1704 C C . ILE A 1 205 ? 3.247 7.592 3.930 1.00 96.25 205 ILE A C 1
ATOM 1706 O O . ILE A 1 205 ? 2.041 7.806 3.792 1.00 96.25 205 ILE A O 1
ATOM 1710 N N . ALA A 1 206 ? 3.845 7.717 5.116 1.00 94.06 206 ALA A N 1
ATOM 1711 C CA . ALA A 1 206 ? 3.142 8.115 6.329 1.00 94.06 206 ALA A CA 1
ATOM 1712 C C . ALA A 1 206 ? 2.556 9.531 6.215 1.00 94.06 206 ALA A C 1
ATOM 1714 O O . ALA A 1 206 ? 1.423 9.757 6.649 1.00 94.06 206 ALA A O 1
ATOM 1715 N N . GLU A 1 207 ? 3.292 10.466 5.609 1.00 92.06 207 GLU A N 1
ATOM 1716 C CA . GLU A 1 207 ? 2.809 11.815 5.308 1.00 92.06 207 GLU A CA 1
ATOM 1717 C C . GLU A 1 207 ? 1.663 11.812 4.294 1.00 92.06 207 GLU A C 1
ATOM 1719 O O . GLU A 1 207 ? 0.675 12.524 4.493 1.00 92.06 207 GLU A O 1
ATOM 1724 N N . TYR A 1 208 ? 1.767 11.001 3.234 1.00 91.31 208 TYR A N 1
ATOM 1725 C CA . TYR A 1 208 ? 0.682 10.802 2.271 1.00 91.31 208 TYR A CA 1
ATOM 1726 C C . TYR A 1 208 ? -0.582 10.292 2.979 1.00 91.31 208 TYR A C 1
ATOM 1728 O O . TYR A 1 208 ? -1.646 10.895 2.854 1.00 91.31 208 TYR A O 1
ATOM 1736 N N . MET A 1 209 ? -0.466 9.256 3.814 1.00 89.06 209 MET A N 1
ATOM 1737 C CA . MET A 1 209 ? -1.591 8.730 4.602 1.00 89.06 209 MET A CA 1
ATOM 1738 C C . MET A 1 209 ? -2.171 9.756 5.584 1.00 89.06 209 MET A C 1
ATOM 1740 O O . MET A 1 209 ? -3.372 9.771 5.828 1.00 89.06 209 MET A O 1
ATOM 1744 N N . GLY A 1 210 ? -1.347 10.651 6.135 1.00 84.81 210 GLY A N 1
ATOM 1745 C CA . GLY A 1 210 ? -1.830 11.733 6.996 1.00 84.81 210 GLY A CA 1
ATOM 1746 C C . GLY A 1 210 ? -2.685 12.774 6.259 1.00 84.81 210 GLY A C 1
ATOM 1747 O O . GLY A 1 210 ? -3.501 13.450 6.892 1.00 84.81 210 GLY A O 1
ATOM 1748 N N . LYS A 1 211 ? -2.505 12.904 4.937 1.00 84.69 211 LYS A N 1
ATOM 1749 C CA . LYS A 1 211 ? -3.250 13.819 4.052 1.00 84.69 211 LYS A CA 1
ATOM 1750 C C . LYS A 1 211 ? -4.421 13.135 3.342 1.00 84.69 211 LYS A C 1
ATOM 1752 O O . LYS A 1 211 ? -5.382 13.812 2.983 1.00 84.69 211 LYS A O 1
ATOM 1757 N N . HIS A 1 212 ? -4.344 11.821 3.135 1.00 85.00 212 HIS A N 1
ATOM 1758 C CA . HIS A 1 212 ? -5.294 11.053 2.334 1.00 85.00 212 HIS A CA 1
ATOM 1759 C C . HIS A 1 212 ? -5.836 9.851 3.105 1.00 85.00 212 HIS A C 1
ATOM 1761 O O . HIS A 1 212 ? -5.094 9.018 3.612 1.00 85.00 212 HIS A O 1
ATOM 1767 N N . ASN A 1 213 ? -7.160 9.721 3.131 1.00 80.38 213 ASN A N 1
ATOM 1768 C CA . ASN A 1 213 ? -7.873 8.743 3.951 1.00 80.38 213 ASN A CA 1
ATOM 1769 C C . ASN A 1 213 ? -8.430 7.545 3.167 1.00 80.38 213 ASN A C 1
ATOM 1771 O O . ASN A 1 213 ? -9.257 6.809 3.693 1.00 80.38 213 ASN A O 1
ATOM 1775 N N . VAL A 1 214 ? -7.985 7.339 1.928 1.00 88.38 214 VAL A N 1
ATOM 1776 C CA . VAL A 1 214 ? -8.553 6.323 1.024 1.00 88.38 214 VAL A CA 1
ATOM 1777 C C . VAL A 1 214 ? -7.796 4.994 1.023 1.00 88.38 214 VAL A C 1
ATOM 1779 O O . VAL A 1 214 ? -8.304 4.004 0.505 1.00 88.38 214 VAL A O 1
ATOM 1782 N N . LEU A 1 215 ? -6.581 4.956 1.583 1.00 92.31 215 LEU A N 1
ATOM 1783 C CA . LEU A 1 215 ? -5.736 3.765 1.534 1.00 92.31 215 LEU A CA 1
ATOM 1784 C C . LEU A 1 215 ? -6.318 2.658 2.431 1.00 92.31 215 LEU A C 1
ATOM 1786 O O . LEU A 1 215 ? -6.532 2.855 3.625 1.00 92.31 215 LEU A O 1
ATOM 1790 N N . GLU A 1 216 ? -6.563 1.490 1.845 1.00 94.38 216 GLU A N 1
ATOM 1791 C CA . GLU A 1 216 ? -7.087 0.291 2.508 1.00 94.38 216 GLU A CA 1
ATOM 1792 C C . GLU A 1 216 ? -5.995 -0.750 2.777 1.00 94.38 216 GLU A C 1
ATOM 1794 O O . GLU A 1 216 ? -6.048 -1.476 3.775 1.00 94.38 216 GLU A O 1
ATOM 1799 N N . TYR A 1 217 ? -5.018 -0.832 1.872 1.00 96.56 217 TYR A N 1
ATOM 1800 C CA . TYR A 1 217 ? -3.926 -1.797 1.903 1.00 96.56 217 TYR A CA 1
ATOM 1801 C C . TYR A 1 217 ? -2.593 -1.121 1.590 1.00 96.56 217 TYR A C 1
ATOM 1803 O O . TYR A 1 217 ? -2.470 -0.432 0.573 1.00 96.56 217 TYR A O 1
ATOM 1811 N N . LEU A 1 218 ? -1.588 -1.400 2.420 1.00 97.69 218 LEU A N 1
ATOM 1812 C CA . LEU A 1 218 ? -0.198 -1.029 2.175 1.00 97.69 218 LEU A CA 1
ATOM 1813 C C . LEU A 1 218 ? 0.713 -2.250 2.316 1.00 97.69 218 LEU A C 1
ATOM 1815 O O . LEU A 1 218 ? 0.824 -2.832 3.398 1.00 97.69 218 LEU A O 1
ATOM 1819 N N . GLY A 1 219 ? 1.393 -2.606 1.230 1.00 98.38 219 GLY A N 1
ATOM 1820 C CA . GLY A 1 219 ? 2.408 -3.652 1.201 1.00 98.38 219 GLY A CA 1
ATOM 1821 C C . GLY A 1 219 ? 3.815 -3.074 1.228 1.00 98.38 219 GLY A C 1
ATOM 1822 O O . GLY A 1 219 ? 4.193 -2.347 0.319 1.00 98.38 219 GLY A O 1
ATOM 1823 N N . LEU A 1 220 ? 4.597 -3.401 2.254 1.00 98.62 220 LEU A N 1
ATOM 1824 C CA . LEU A 1 220 ? 6.004 -3.013 2.417 1.00 98.62 220 LEU A CA 1
ATOM 1825 C C . LEU A 1 220 ? 6.881 -4.228 2.752 1.00 98.62 220 LEU A C 1
ATOM 1827 O O . LEU A 1 220 ? 7.955 -4.096 3.340 1.00 98.62 220 LEU A O 1
ATOM 1831 N N . ALA A 1 221 ? 6.436 -5.427 2.380 1.00 98.56 221 ALA A N 1
ATOM 1832 C CA . ALA A 1 221 ? 7.173 -6.651 2.650 1.00 98.56 221 ALA A CA 1
ATOM 1833 C C . ALA A 1 221 ? 8.556 -6.649 1.979 1.00 98.56 221 ALA A C 1
ATOM 1835 O O . ALA A 1 221 ? 8.683 -6.166 0.859 1.00 98.56 221 ALA A O 1
ATOM 1836 N N . GLN A 1 222 ? 9.581 -7.220 2.609 1.00 98.25 222 GLN A N 1
ATOM 1837 C CA . GLN A 1 222 ? 10.917 -7.362 2.013 1.00 98.25 222 GLN A CA 1
ATOM 1838 C C . GLN A 1 222 ? 11.495 -6.034 1.482 1.00 98.25 222 GLN A C 1
ATOM 1840 O O . GLN A 1 222 ? 11.902 -5.932 0.325 1.00 98.25 222 GLN A O 1
ATOM 1845 N N . ASN A 1 223 ? 11.489 -5.002 2.321 1.00 98.62 223 ASN A N 1
ATOM 1846 C CA . ASN A 1 223 ? 12.107 -3.707 2.054 1.00 98.62 223 ASN A CA 1
ATOM 1847 C C . ASN A 1 223 ? 13.319 -3.493 2.984 1.00 98.62 223 ASN A C 1
ATOM 1849 O O . ASN A 1 223 ? 13.757 -4.396 3.697 1.00 98.62 223 ASN A O 1
ATOM 1853 N N . SER A 1 224 ? 13.894 -2.292 2.979 1.00 98.12 224 SER A N 1
ATOM 1854 C CA . SER A 1 224 ? 15.045 -1.917 3.812 1.00 98.12 224 SER A CA 1
ATOM 1855 C C . SER A 1 224 ? 14.626 -1.422 5.208 1.00 98.12 224 SER A C 1
ATOM 1857 O O . SER A 1 224 ? 15.252 -0.506 5.746 1.00 98.12 224 SER A O 1
ATOM 1859 N N . ILE A 1 225 ? 13.570 -2.002 5.791 1.00 98.31 225 ILE A N 1
ATOM 1860 C CA . ILE A 1 225 ? 13.048 -1.663 7.125 1.00 98.31 225 ILE A CA 1
ATOM 1861 C C . ILE A 1 225 ? 13.735 -2.560 8.159 1.00 98.31 225 ILE A C 1
ATOM 1863 O O . ILE A 1 225 ? 13.638 -3.786 8.095 1.00 98.31 225 ILE A O 1
ATOM 1867 N N . LYS A 1 226 ? 14.438 -1.953 9.113 1.00 97.81 226 LYS A N 1
ATOM 1868 C CA . LYS A 1 226 ? 15.309 -2.634 10.080 1.00 97.81 226 LYS A CA 1
ATOM 1869 C C . LYS A 1 226 ? 14.838 -2.532 11.519 1.00 97.81 226 LYS A C 1
ATOM 1871 O O . LYS A 1 226 ? 15.262 -3.330 12.344 1.00 97.81 226 LYS A O 1
ATOM 1876 N N . SER A 1 227 ? 14.001 -1.557 11.844 1.00 98.06 227 SER A N 1
ATOM 1877 C CA . SER A 1 227 ? 13.520 -1.373 13.211 1.00 98.06 227 SER A CA 1
ATOM 1878 C C . SER A 1 227 ? 12.140 -0.736 13.261 1.00 98.06 227 SER A C 1
ATOM 1880 O O . SER A 1 227 ? 11.643 -0.212 12.262 1.00 98.06 227 SER A O 1
ATOM 1882 N N . PHE A 1 228 ? 11.530 -0.702 14.447 1.00 97.81 228 PHE A N 1
ATOM 1883 C CA . PHE A 1 228 ? 10.292 0.049 14.648 1.00 97.81 228 PHE A CA 1
ATOM 1884 C C . PHE A 1 228 ? 10.483 1.550 14.405 1.00 97.81 228 PHE A C 1
ATOM 1886 O O . PHE A 1 228 ? 9.543 2.242 14.012 1.00 97.81 228 PHE A O 1
ATOM 1893 N N . GLN A 1 229 ? 11.691 2.070 14.636 1.00 97.88 229 GLN A N 1
ATOM 1894 C CA . GLN A 1 229 ? 11.988 3.483 14.421 1.00 97.88 229 GLN A CA 1
ATOM 1895 C C . GLN A 1 229 ? 11.777 3.886 12.953 1.00 97.88 229 GLN A C 1
ATOM 1897 O O . GLN A 1 229 ? 11.271 4.981 12.712 1.00 97.88 229 GLN A O 1
ATOM 1902 N N . ASP A 1 230 ? 12.041 2.976 12.012 1.00 98.19 230 ASP A N 1
ATOM 1903 C CA . ASP A 1 230 ? 11.858 3.203 10.573 1.00 98.19 230 ASP A CA 1
ATOM 1904 C C . ASP A 1 230 ? 10.382 3.326 10.167 1.00 98.19 230 ASP A C 1
ATOM 1906 O O . ASP A 1 230 ? 10.069 3.921 9.143 1.00 98.19 230 ASP A O 1
ATOM 1910 N N . ILE A 1 231 ? 9.464 2.767 10.965 1.00 97.88 231 ILE A N 1
ATOM 1911 C CA . ILE A 1 231 ? 8.014 2.816 10.723 1.00 97.88 231 ILE A CA 1
ATOM 1912 C C . ILE A 1 231 ? 7.282 3.688 11.740 1.00 97.88 231 ILE A C 1
ATOM 1914 O O . ILE A 1 231 ? 6.055 3.667 11.801 1.00 97.88 231 ILE A O 1
ATOM 1918 N N . LYS A 1 232 ? 7.993 4.445 12.580 1.00 96.38 232 LYS A N 1
ATOM 1919 C CA . LYS A 1 232 ? 7.382 5.163 13.705 1.00 96.38 232 LYS A CA 1
ATOM 1920 C C . LYS A 1 232 ? 6.349 6.191 13.246 1.00 96.38 232 LYS A C 1
ATOM 1922 O O . LYS A 1 232 ? 5.293 6.297 13.874 1.00 96.38 232 LYS A O 1
ATOM 1927 N N . LEU A 1 233 ? 6.638 6.946 12.182 1.00 94.50 233 LEU A N 1
ATOM 1928 C CA . LEU A 1 233 ? 5.675 7.896 11.620 1.00 94.50 233 LEU A CA 1
ATOM 1929 C C . LEU A 1 233 ? 4.476 7.162 11.028 1.00 94.50 233 LEU A C 1
ATOM 1931 O O . LEU A 1 233 ? 3.344 7.504 11.368 1.00 94.50 233 LEU A O 1
ATOM 1935 N N . LEU A 1 234 ? 4.720 6.095 10.262 1.00 95.06 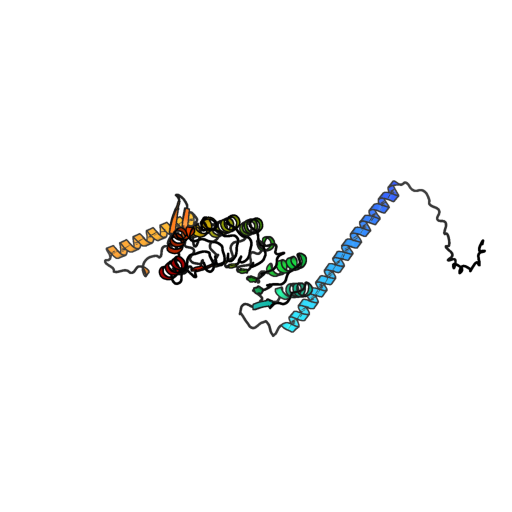234 LEU A N 1
ATOM 1936 C CA . LEU A 1 234 ? 3.667 5.254 9.696 1.00 95.06 234 LEU A CA 1
ATOM 1937 C C . LEU A 1 234 ? 2.762 4.666 10.784 1.00 95.06 234 LEU A C 1
ATOM 1939 O O . LEU A 1 234 ? 1.551 4.791 10.702 1.00 95.06 234 LEU A O 1
ATOM 1943 N N . ALA A 1 235 ? 3.324 4.093 11.847 1.00 93.25 235 ALA A N 1
ATOM 1944 C CA . ALA A 1 235 ? 2.580 3.543 12.980 1.00 93.25 235 ALA A CA 1
ATOM 1945 C C . ALA A 1 235 ? 1.762 4.611 13.729 1.00 93.25 235 ALA A C 1
ATOM 1947 O O . ALA A 1 235 ? 0.757 4.302 14.371 1.00 93.25 235 ALA A O 1
ATOM 1948 N N . ASN A 1 236 ? 2.1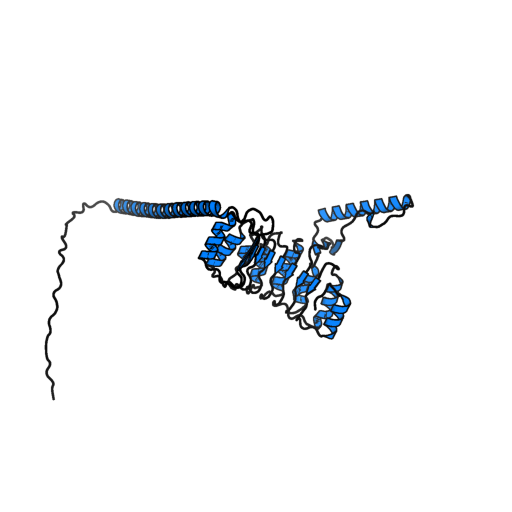92 5.875 13.678 1.00 88.94 236 ASN A N 1
ATOM 1949 C CA . ASN A 1 236 ? 1.486 6.987 14.303 1.00 88.94 236 ASN A CA 1
ATOM 1950 C C . ASN A 1 236 ? 0.388 7.580 13.421 1.00 88.94 236 ASN A C 1
ATOM 1952 O O . ASN A 1 236 ? -0.603 8.041 13.994 1.00 88.94 236 ASN A O 1
ATOM 1956 N N . SER A 1 237 ? 0.541 7.562 12.095 1.00 85.88 237 SER A N 1
ATOM 1957 C CA . SER A 1 237 ? -0.506 7.916 11.128 1.00 85.88 237 SER A CA 1
ATOM 1958 C C . SER A 1 237 ? -1.422 6.736 10.789 1.00 85.88 237 SER A C 1
ATOM 1960 O O . SER A 1 237 ? -2.476 6.922 10.185 1.00 85.88 237 SER A O 1
ATOM 1962 N N . PHE A 1 238 ? -1.057 5.524 11.213 1.00 84.38 238 PHE A N 1
ATOM 1963 C CA . PHE A 1 238 ? -1.771 4.302 10.890 1.00 84.38 238 PHE A CA 1
ATOM 1964 C C . PHE A 1 238 ? -3.220 4.355 11.342 1.00 84.38 238 PHE A C 1
ATOM 1966 O O . PHE A 1 238 ? -3.512 4.481 12.534 1.00 84.38 238 PHE A O 1
ATOM 1973 N N . GLY A 1 239 ? -4.131 4.240 10.380 1.00 75.31 239 GLY A N 1
ATOM 1974 C CA . GLY A 1 239 ? -5.545 4.302 10.688 1.00 75.31 239 GLY A CA 1
ATOM 1975 C C . GLY A 1 239 ? -5.952 5.640 11.303 1.00 75.31 239 GLY A C 1
ATOM 1976 O O . GLY A 1 239 ? -6.903 5.647 12.071 1.00 75.31 239 GLY A O 1
ATOM 1977 N N . LYS A 1 240 ? -5.251 6.750 11.033 1.00 80.38 240 LYS A N 1
ATOM 1978 C CA . LYS A 1 240 ? -5.609 8.090 11.510 1.00 80.38 240 LYS A CA 1
ATOM 1979 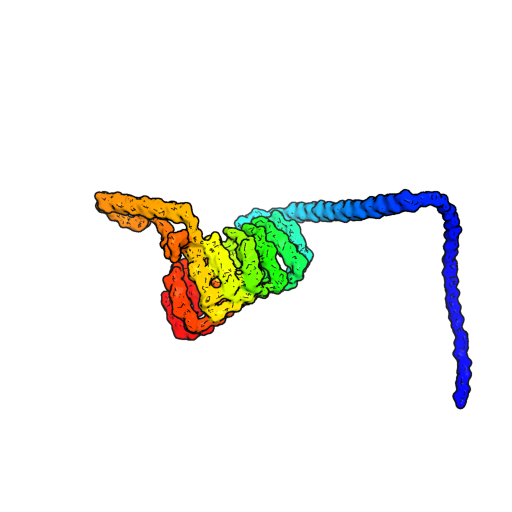C C . LYS A 1 240 ? -5.719 9.067 10.349 1.00 80.38 240 LYS A C 1
ATOM 1981 O O . LYS A 1 240 ? -4.838 9.150 9.506 1.00 80.38 240 LYS A O 1
ATOM 1986 N N . ASN A 1 241 ? -6.779 9.855 10.377 1.00 74.69 241 ASN A N 1
AT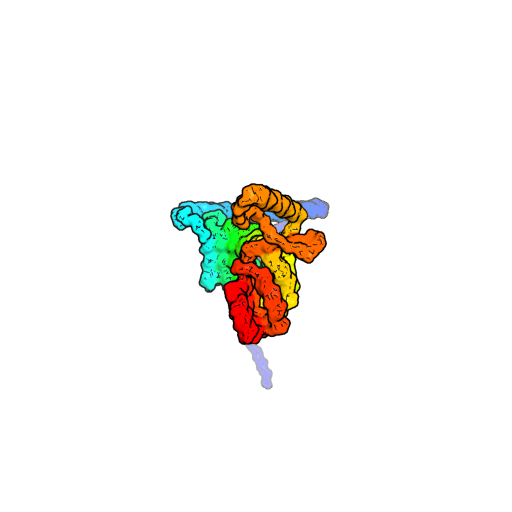OM 1987 C CA . ASN A 1 241 ? -7.132 10.865 9.399 1.00 74.69 241 ASN A CA 1
ATOM 1988 C C . ASN A 1 241 ? -7.081 12.221 10.071 1.00 74.69 241 ASN A C 1
ATOM 1990 O O . ASN A 1 241 ? -7.791 12.430 11.053 1.00 74.69 241 ASN A O 1
ATOM 1994 N N . ARG A 1 242 ? -6.299 13.157 9.541 1.00 73.06 242 ARG A N 1
ATOM 1995 C CA . ARG A 1 242 ? -6.378 14.545 9.991 1.00 73.06 242 ARG A CA 1
ATOM 1996 C C . ARG A 1 242 ? -7.739 15.113 9.603 1.00 73.06 242 ARG A C 1
ATOM 1998 O O . ARG A 1 242 ? -8.114 15.029 8.440 1.00 73.06 242 ARG A O 1
ATOM 2005 N N . ILE A 1 243 ? -8.453 15.687 10.567 1.00 79.62 243 ILE A N 1
ATOM 2006 C CA . ILE A 1 243 ? -9.681 16.431 10.275 1.00 79.62 243 ILE A CA 1
ATOM 2007 C C . ILE A 1 243 ? -9.405 17.922 10.178 1.00 79.62 243 ILE A C 1
ATOM 2009 O O . ILE A 1 243 ? -8.541 18.465 10.873 1.00 79.62 243 ILE A O 1
ATOM 2013 N N . THR A 1 244 ? -10.143 18.574 9.291 1.00 82.50 244 THR A N 1
ATOM 2014 C CA . THR A 1 244 ? -10.173 20.030 9.165 1.00 82.50 244 THR A CA 1
ATOM 2015 C C . THR A 1 244 ? -10.859 20.666 10.377 1.00 82.50 244 THR A C 1
ATOM 2017 O O . THR A 1 244 ? -11.597 20.010 11.115 1.00 82.50 244 THR A O 1
ATOM 2020 N N . ALA A 1 245 ? -10.637 21.967 10.586 1.00 84.88 245 ALA A N 1
ATOM 2021 C CA . ALA A 1 245 ? -11.330 22.710 11.639 1.00 84.88 245 ALA A CA 1
ATOM 2022 C C . ALA A 1 245 ? -12.857 22.676 11.446 1.00 84.88 245 ALA A C 1
ATOM 2024 O O . ALA A 1 245 ? -13.590 22.526 12.416 1.00 84.88 245 ALA A O 1
ATOM 2025 N N . GLU A 1 246 ? -13.326 22.735 10.197 1.00 87.19 246 GLU A N 1
ATOM 2026 C CA . GLU A 1 246 ? -14.750 22.657 9.862 1.00 87.19 246 GLU A CA 1
ATOM 2027 C C . GLU A 1 246 ? -15.353 21.284 10.180 1.00 87.19 246 GLU A C 1
ATOM 2029 O O . GLU A 1 246 ? -16.424 21.198 10.778 1.00 87.19 246 GLU A O 1
ATOM 2034 N N . GLU A 1 247 ? -14.672 20.195 9.806 1.00 86.75 247 GLU A N 1
ATOM 2035 C CA . GLU A 1 247 ? -15.097 18.836 10.165 1.00 86.75 247 GLU A CA 1
ATOM 2036 C C . GLU A 1 247 ? -15.112 18.642 11.679 1.00 86.75 247 GLU A C 1
ATOM 2038 O O . GLU A 1 247 ? -16.035 18.031 12.212 1.00 86.75 247 GLU A O 1
ATOM 2043 N N . PHE A 1 248 ? -14.129 19.204 12.381 1.00 88.31 248 PHE A N 1
ATOM 2044 C CA . PHE A 1 248 ? -14.099 19.162 13.834 1.00 88.31 248 PHE A CA 1
ATOM 2045 C C . PHE A 1 248 ? -15.265 19.936 14.462 1.00 88.31 248 PHE A C 1
ATOM 2047 O O . PHE A 1 248 ? -15.925 19.402 15.350 1.00 88.31 248 PHE A O 1
ATOM 2054 N N . SER A 1 249 ? -15.586 21.139 13.977 1.00 89.94 249 SER A N 1
ATOM 2055 C CA . SER A 1 249 ? -16.761 21.889 14.440 1.00 89.94 249 SER A CA 1
ATOM 2056 C C . SER A 1 249 ? -18.058 21.104 14.234 1.00 89.94 249 SER A C 1
ATOM 2058 O O . SER A 1 249 ? -18.875 21.034 15.147 1.00 89.94 249 SER A O 1
ATOM 2060 N N . LYS A 1 250 ? -18.215 20.420 13.093 1.00 92.94 250 LYS A N 1
ATOM 2061 C CA . LYS A 1 250 ? -19.367 19.532 12.852 1.00 92.94 250 LYS A CA 1
ATOM 2062 C C . LYS A 1 250 ? -19.426 18.374 13.850 1.00 92.94 250 LYS A C 1
ATOM 2064 O O . LYS A 1 250 ? -20.503 18.031 14.324 1.00 92.94 250 LYS A O 1
ATOM 2069 N N . ILE A 1 251 ? -18.284 17.776 14.191 1.00 90.50 251 ILE A N 1
ATOM 2070 C CA . ILE A 1 251 ? -18.218 16.723 15.216 1.00 90.50 251 ILE A CA 1
ATOM 2071 C C . ILE A 1 251 ? -18.646 17.276 16.582 1.00 90.50 251 ILE A C 1
ATOM 2073 O O . ILE A 1 251 ? -19.457 16.643 17.253 1.00 90.50 251 ILE A O 1
ATOM 2077 N N . GLN A 1 252 ? -18.188 18.473 16.961 1.00 92.06 252 GLN A N 1
ATOM 2078 C CA . GLN A 1 252 ? -18.601 19.122 18.211 1.00 92.06 252 GLN A CA 1
ATOM 2079 C C . GLN A 1 252 ? -20.105 19.428 18.244 1.00 92.06 252 GLN A C 1
ATOM 2081 O O . GLN A 1 252 ? -20.753 19.244 19.274 1.00 92.06 252 GLN A O 1
ATOM 2086 N N . GLU A 1 253 ? -20.686 19.867 17.126 1.00 95.44 253 GLU A N 1
ATOM 2087 C CA . GLU A 1 253 ? -22.134 20.068 17.014 1.00 95.44 253 GLU A CA 1
ATOM 2088 C C . GLU A 1 253 ? -22.900 18.752 17.214 1.00 95.44 253 GLU A C 1
ATOM 2090 O O . GLU A 1 253 ? -23.895 18.723 17.943 1.00 95.44 253 GLU A O 1
ATOM 2095 N N . LEU A 1 254 ? -22.426 17.647 16.627 1.00 95.06 254 LEU A N 1
ATOM 2096 C CA . LEU A 1 254 ? -23.024 16.322 16.819 1.00 95.06 254 LEU A CA 1
ATOM 2097 C C . LEU A 1 254 ? -22.929 15.853 18.277 1.00 95.06 254 LEU A C 1
ATOM 2099 O O . LEU A 1 254 ? -23.893 15.285 18.794 1.00 95.06 254 LEU A O 1
ATOM 2103 N N . GLU A 1 255 ? -21.815 16.121 18.962 1.00 94.06 255 GLU A N 1
ATOM 2104 C CA . GLU A 1 255 ? -21.670 15.836 20.394 1.00 94.06 255 GLU A CA 1
ATOM 2105 C C . GLU A 1 255 ? -22.681 16.613 21.236 1.00 94.06 255 GLU A C 1
ATOM 2107 O O . GLU A 1 255 ? -23.392 16.014 22.043 1.00 94.06 255 GLU A O 1
ATOM 2112 N N . GLN A 1 256 ? -22.827 17.918 21.000 1.00 95.94 256 GLN A N 1
ATOM 2113 C CA . GLN A 1 256 ? -23.808 18.742 21.713 1.00 95.94 256 GLN A CA 1
ATOM 2114 C C . GLN A 1 256 ? -25.240 18.250 21.474 1.00 95.94 256 GLN A C 1
ATOM 2116 O O . GLN A 1 256 ? -26.048 18.166 22.403 1.00 95.94 256 GLN A O 1
ATOM 2121 N N . GLN A 1 257 ? -25.572 17.878 20.236 1.00 95.88 257 GLN A N 1
ATOM 2122 C CA . GLN A 1 257 ? -26.882 17.311 19.922 1.00 95.88 257 GLN A CA 1
ATOM 2123 C C . GLN A 1 257 ? -27.106 15.971 20.636 1.00 95.88 257 GLN A C 1
ATOM 2125 O O . GLN A 1 257 ? -28.193 15.746 21.181 1.00 95.88 257 GLN A O 1
ATOM 2130 N N . ARG A 1 258 ? -26.084 15.107 20.687 1.00 95.50 258 ARG A N 1
ATOM 2131 C CA . ARG A 1 258 ? -26.118 13.833 21.419 1.00 95.50 258 ARG A CA 1
ATOM 2132 C C . ARG A 1 258 ? -26.347 14.061 22.914 1.00 95.50 258 ARG A C 1
ATOM 2134 O O . ARG A 1 258 ? -27.213 13.412 23.501 1.00 95.50 258 ARG A O 1
ATOM 2141 N N . GLU A 1 259 ? -25.653 15.018 23.525 1.00 96.44 259 GLU A N 1
ATOM 2142 C CA . GLU A 1 259 ? -25.835 15.378 24.937 1.00 96.44 259 GLU A CA 1
ATOM 2143 C C . GLU A 1 259 ? -27.250 15.892 25.228 1.00 96.44 259 GLU A C 1
ATOM 2145 O O . GLU A 1 259 ? -27.898 15.447 26.180 1.00 96.44 259 GLU A O 1
ATOM 2150 N N . LEU A 1 260 ? -27.784 16.777 24.379 1.00 97.19 260 LEU A N 1
ATOM 2151 C CA . LEU A 1 260 ? -29.161 17.266 24.500 1.00 97.19 260 LEU A CA 1
ATOM 2152 C C . LEU A 1 260 ? -30.182 16.128 24.378 1.00 97.19 260 LEU A C 1
ATOM 2154 O O . LEU A 1 260 ? -31.208 16.129 25.067 1.00 97.19 260 LEU A O 1
ATOM 2158 N N . GLN A 1 261 ? -29.915 15.145 23.519 1.00 95.81 261 GLN A N 1
ATOM 2159 C CA . GLN A 1 261 ? -30.755 13.964 23.360 1.00 95.81 261 GLN A CA 1
ATOM 2160 C C . GLN A 1 261 ? -30.734 13.082 24.619 1.00 95.81 261 GLN A C 1
ATOM 2162 O O . GLN A 1 261 ? -31.798 12.708 25.122 1.00 95.81 261 GLN A O 1
ATOM 2167 N N . VAL A 1 262 ? -29.549 12.828 25.184 1.00 95.31 262 VAL A N 1
ATOM 2168 C CA . VAL A 1 262 ? -29.375 12.108 26.457 1.00 95.31 262 VAL A CA 1
ATOM 2169 C C . VAL A 1 262 ? -30.132 12.807 27.587 1.00 95.31 262 VAL A C 1
ATOM 2171 O O . VAL A 1 262 ? -30.910 12.166 28.298 1.00 95.31 262 VAL A O 1
ATOM 2174 N N . GLN A 1 263 ? -29.990 14.129 27.718 1.00 96.31 263 GLN A N 1
ATOM 2175 C CA . GLN A 1 263 ? -30.698 14.909 28.737 1.00 96.31 263 GLN A CA 1
ATOM 2176 C C . GLN A 1 263 ? -32.222 14.825 28.577 1.00 96.31 263 GLN A C 1
ATOM 2178 O O . GLN A 1 263 ? -32.948 14.709 29.567 1.00 96.31 263 GLN A O 1
ATOM 2183 N N . LYS A 1 264 ? -32.736 14.858 27.339 1.00 96.31 264 LYS A N 1
ATOM 2184 C CA . LYS A 1 264 ? -34.172 14.685 27.065 1.00 96.31 264 LYS A CA 1
ATOM 2185 C C . LYS A 1 264 ? -34.665 13.304 27.498 1.00 96.31 264 LYS A C 1
ATOM 2187 O O . LYS A 1 264 ? -35.711 13.223 28.143 1.00 96.31 264 LYS A O 1
ATOM 2192 N N . PHE A 1 265 ? -33.926 12.235 27.199 1.00 95.56 265 PHE A N 1
ATOM 2193 C CA . PHE A 1 265 ? -34.307 10.886 27.625 1.00 95.56 265 PHE A CA 1
ATOM 2194 C C . PHE A 1 265 ? -34.269 10.717 29.145 1.00 95.56 265 PHE A C 1
ATOM 2196 O O . PHE A 1 265 ? -35.211 10.158 29.715 1.00 95.56 265 PHE A O 1
ATOM 2203 N N . GLN A 1 266 ? -33.246 11.269 29.805 1.00 94.69 266 GLN A N 1
ATOM 2204 C CA . GLN A 1 266 ? -33.136 11.278 31.265 1.00 94.69 266 GLN A CA 1
ATOM 2205 C C . GLN A 1 266 ? -34.321 12.007 31.916 1.00 94.69 266 GLN A C 1
ATOM 2207 O O . GLN A 1 266 ? -34.960 11.456 32.813 1.00 94.69 266 GLN A O 1
ATOM 2212 N N . LYS A 1 267 ? -34.690 13.198 31.418 1.00 96.06 267 LYS A N 1
ATOM 2213 C CA . LYS A 1 267 ? -35.860 13.955 31.905 1.00 96.06 267 LYS A CA 1
ATOM 2214 C C . LYS A 1 267 ? -37.172 13.190 31.723 1.00 96.06 267 LYS A C 1
ATOM 2216 O O . LYS A 1 267 ? -38.048 13.263 32.578 1.00 96.06 267 LYS A O 1
ATOM 2221 N N . GLN A 1 268 ? -37.302 12.430 30.637 1.00 94.88 268 GLN A N 1
ATOM 2222 C CA . GLN A 1 268 ? -38.489 11.617 30.357 1.00 94.88 268 GLN A CA 1
ATOM 2223 C C . GLN A 1 268 ? -38.496 10.264 31.091 1.00 94.88 268 GLN A C 1
ATOM 2225 O O . GLN A 1 268 ? -39.440 9.496 30.910 1.00 94.88 268 GLN A O 1
ATOM 2230 N N . LYS A 1 269 ? -37.460 9.941 31.885 1.00 93.50 269 LYS A N 1
ATOM 2231 C CA . LYS A 1 269 ? -37.250 8.620 32.512 1.00 93.50 269 LYS A CA 1
ATOM 2232 C C . LYS A 1 269 ? -37.351 7.453 31.516 1.00 93.50 269 LYS A C 1
ATOM 2234 O O . LYS A 1 269 ? -37.699 6.333 31.889 1.00 93.50 269 LYS A O 1
ATOM 2239 N N . LYS A 1 270 ? -37.058 7.706 30.238 1.00 91.88 270 LYS A N 1
ATOM 2240 C CA . LYS A 1 270 ? -37.071 6.674 29.200 1.00 91.88 270 LYS A CA 1
ATOM 2241 C C . LYS A 1 270 ? -35.754 5.917 29.243 1.00 91.88 270 LYS A C 1
ATOM 2243 O O . LYS A 1 270 ? -34.687 6.527 29.273 1.00 91.88 270 LYS A O 1
ATOM 2248 N N . LYS A 1 271 ? -35.831 4.586 29.204 1.00 91.25 271 LYS A N 1
ATOM 2249 C CA . LYS A 1 271 ? -34.668 3.764 28.863 1.00 91.25 271 LYS A CA 1
ATOM 2250 C C . LYS A 1 271 ? -34.314 4.033 27.401 1.00 91.25 271 LYS A C 1
ATOM 2252 O O . LYS A 1 271 ? -35.211 4.089 26.562 1.00 91.25 271 LYS A O 1
ATOM 2257 N N . TYR A 1 272 ? -33.032 4.204 27.119 1.00 90.19 272 TYR A N 1
ATOM 2258 C CA . TYR A 1 272 ? -32.502 4.329 25.766 1.00 90.19 272 TYR A CA 1
ATOM 2259 C C . TYR A 1 272 ? -31.275 3.431 25.624 1.00 90.19 272 TYR A C 1
ATOM 2261 O O . TYR A 1 272 ? -30.617 3.113 26.618 1.00 90.19 272 TYR A O 1
ATOM 2269 N N . THR A 1 273 ? -30.999 3.004 24.397 1.00 92.69 273 THR A N 1
ATOM 2270 C CA . THR A 1 273 ? -29.772 2.293 24.021 1.00 92.69 273 THR A CA 1
ATOM 2271 C C . THR A 1 273 ? -28.821 3.254 23.302 1.00 92.69 273 THR A C 1
ATOM 2273 O O . THR A 1 273 ? -29.257 4.282 22.786 1.00 92.69 273 THR A O 1
ATOM 2276 N N . GLU A 1 274 ? -27.523 2.937 23.263 1.00 87.75 274 GLU A N 1
ATOM 2277 C CA . GLU A 1 274 ? -26.515 3.713 22.507 1.00 87.75 274 GLU A CA 1
ATOM 2278 C C . GLU A 1 274 ? -26.898 3.881 21.028 1.00 87.75 274 GLU A C 1
ATOM 2280 O O . GLU A 1 274 ? -26.706 4.942 20.445 1.00 87.75 274 GLU A O 1
ATOM 2285 N N . GLU A 1 275 ? -27.538 2.873 20.438 1.00 88.94 275 GLU A N 1
ATOM 2286 C CA . GLU A 1 275 ? -28.013 2.900 19.048 1.00 88.94 275 GLU A CA 1
ATOM 2287 C C . GLU A 1 275 ? -29.103 3.954 18.795 1.00 88.94 275 GLU A C 1
ATOM 2289 O O . GLU A 1 275 ? -29.286 4.399 17.665 1.00 88.94 275 GLU A O 1
ATOM 2294 N N . MET A 1 276 ? -29.832 4.373 19.836 1.00 90.44 276 MET A N 1
ATOM 2295 C CA . MET A 1 276 ? -30.848 5.427 19.732 1.00 90.44 276 MET A CA 1
ATOM 2296 C C . MET A 1 276 ? -30.245 6.834 19.781 1.00 90.44 276 MET A C 1
ATOM 2298 O O . MET A 1 276 ? -30.959 7.809 19.523 1.00 90.44 276 MET A O 1
ATOM 2302 N N . LEU A 1 277 ? -28.972 6.959 20.160 1.00 92.50 277 LEU A N 1
ATOM 2303 C CA . LEU A 1 277 ? -28.271 8.232 20.219 1.00 92.50 277 LEU A CA 1
ATOM 2304 C C . LEU A 1 277 ? -27.658 8.586 18.863 1.00 92.50 277 LEU A C 1
ATOM 2306 O O . LEU A 1 277 ? -27.292 7.715 18.070 1.00 92.50 277 LEU A O 1
ATOM 2310 N N . ILE A 1 278 ? -27.513 9.889 18.623 1.00 93.00 278 ILE A N 1
ATOM 2311 C CA . ILE A 1 278 ? -26.713 10.409 17.512 1.00 93.00 278 ILE A CA 1
ATOM 2312 C C . ILE A 1 278 ? -25.308 9.805 17.587 1.00 93.00 278 ILE A C 1
ATOM 2314 O O . ILE A 1 278 ? -24.634 9.887 18.616 1.00 93.00 278 ILE A O 1
ATOM 2318 N N . GLN A 1 279 ? -24.883 9.193 16.484 1.00 91.06 279 GLN A N 1
ATOM 2319 C CA . GLN A 1 279 ? -23.572 8.569 16.372 1.00 91.06 279 GLN A CA 1
ATOM 2320 C C . GLN A 1 279 ? -22.522 9.647 16.109 1.00 91.06 279 GLN A C 1
ATOM 2322 O O . GLN A 1 279 ? -22.555 10.323 15.081 1.00 91.06 279 GLN A O 1
ATOM 2327 N N . VAL A 1 280 ? -21.593 9.803 17.049 1.00 87.38 280 VAL A N 1
ATOM 2328 C CA . VAL A 1 280 ? -20.459 10.721 16.922 1.00 87.38 280 VAL A CA 1
ATOM 2329 C C . VAL A 1 280 ? -19.239 9.905 16.495 1.00 87.38 280 VAL A C 1
ATOM 2331 O O . VAL A 1 280 ? -18.891 8.944 17.187 1.00 87.38 280 VAL A O 1
ATOM 2334 N N . PRO A 1 281 ? -18.577 10.251 15.378 1.00 82.25 281 PRO A N 1
ATOM 2335 C CA . PRO A 1 281 ? -17.352 9.578 14.968 1.00 82.25 281 PRO A CA 1
ATOM 2336 C C . PRO A 1 281 ? -16.267 9.692 16.053 1.00 82.25 281 PRO A C 1
ATOM 2338 O O . PRO A 1 281 ? -16.021 10.799 16.540 1.00 82.25 281 PRO A O 1
ATOM 2341 N N . PRO A 1 282 ? -15.584 8.595 16.428 1.00 77.69 282 PRO A N 1
ATOM 2342 C CA . PRO A 1 282 ? -14.524 8.661 17.424 1.00 77.69 282 PRO A CA 1
ATOM 2343 C C . PRO A 1 282 ? -13.350 9.482 16.884 1.00 77.69 282 PRO A C 1
ATOM 2345 O O . PRO A 1 282 ? -12.828 9.205 15.800 1.00 77.69 282 PRO A O 1
ATOM 2348 N N . TYR A 1 283 ? -12.909 10.471 17.660 1.00 82.06 283 TYR A N 1
ATOM 2349 C CA . TYR A 1 283 ? -11.739 11.283 17.344 1.00 82.06 283 TYR A CA 1
ATOM 2350 C C . TYR A 1 283 ? -10.740 11.292 18.503 1.00 82.06 283 TYR A C 1
ATOM 2352 O O . TYR A 1 283 ? -11.094 11.160 19.674 1.00 82.06 283 TYR A O 1
ATOM 2360 N N . VAL A 1 284 ? -9.462 11.460 18.171 1.00 78.25 284 VAL A N 1
ATOM 2361 C CA . VAL A 1 284 ? -8.363 11.563 19.135 1.00 78.25 284 VAL A CA 1
ATOM 2362 C C . VAL A 1 284 ? -7.683 12.912 18.960 1.00 78.25 284 VAL A C 1
ATOM 2364 O O . VAL A 1 284 ? -7.260 13.262 17.855 1.00 78.25 284 VAL A O 1
ATOM 2367 N N . LYS A 1 285 ? -7.553 13.665 20.055 1.00 75.56 285 LYS A N 1
ATOM 2368 C CA . LYS A 1 285 ? -6.732 14.877 20.096 1.00 75.56 285 LYS A CA 1
ATOM 2369 C C . LYS A 1 285 ? -5.260 14.467 20.105 1.00 75.56 285 LYS A C 1
ATOM 2371 O O . LYS A 1 285 ? -4.830 13.788 21.035 1.00 75.56 285 LYS A O 1
ATOM 2376 N N . ILE A 1 286 ? -4.514 14.840 19.066 1.00 68.12 286 ILE A N 1
ATOM 2377 C CA . ILE A 1 286 ? -3.073 14.564 18.990 1.00 68.12 286 ILE A CA 1
ATOM 2378 C C . ILE A 1 286 ? -2.293 15.713 19.628 1.00 68.12 286 ILE A C 1
ATOM 2380 O O . ILE A 1 286 ? -1.477 15.455 20.500 1.00 68.12 286 ILE A O 1
ATOM 2384 N N . ASP A 1 287 ? -2.613 16.958 19.256 1.00 66.69 287 ASP A N 1
ATOM 2385 C CA . ASP A 1 287 ? -1.971 18.186 19.751 1.00 66.69 287 ASP A CA 1
ATOM 2386 C C . ASP A 1 287 ? -2.996 19.333 19.870 1.00 66.69 287 ASP A C 1
ATOM 2388 O O . ASP A 1 287 ? -4.176 19.161 19.559 1.00 66.69 287 ASP A O 1
ATOM 2392 N N . ASN A 1 288 ? -2.562 20.527 20.298 1.00 55.28 288 ASN A N 1
ATOM 2393 C CA . ASN A 1 288 ? -3.430 21.684 20.582 1.00 55.28 288 ASN A CA 1
ATOM 2394 C C . ASN A 1 288 ? -4.375 22.107 19.439 1.00 55.28 288 ASN A C 1
ATOM 2396 O O . ASN A 1 288 ? -5.392 22.733 19.724 1.00 55.28 288 ASN A O 1
ATOM 2400 N N . PHE A 1 289 ? -4.089 21.733 18.186 1.00 52.19 289 PHE A N 1
ATOM 2401 C CA . PHE A 1 289 ? -4.878 22.130 17.010 1.00 52.19 289 PHE A CA 1
ATOM 2402 C C . PHE A 1 289 ? -5.164 20.996 16.015 1.00 52.19 289 PHE A C 1
ATOM 2404 O O . PHE A 1 289 ? -5.770 21.244 14.978 1.00 52.19 289 PHE A O 1
ATOM 2411 N N . ASN A 1 290 ? -4.735 19.761 16.300 1.00 63.22 290 ASN A N 1
ATOM 2412 C CA . ASN A 1 290 ? -4.910 18.635 15.384 1.00 63.22 290 ASN A CA 1
ATOM 2413 C C . ASN A 1 290 ? -5.695 17.514 16.067 1.00 63.22 290 ASN A C 1
ATOM 2415 O O . ASN A 1 290 ? -5.236 16.898 17.033 1.00 63.22 290 ASN A O 1
ATOM 2419 N N . TYR A 1 291 ? -6.867 17.237 15.514 1.00 66.00 291 TYR A N 1
ATOM 2420 C CA . TYR A 1 291 ? -7.672 16.073 15.838 1.00 66.00 291 TYR A CA 1
ATOM 2421 C C . TYR A 1 291 ? -7.514 15.054 14.719 1.00 66.00 291 TYR A C 1
ATOM 2423 O O . TYR A 1 291 ? -7.294 15.415 13.557 1.00 66.00 291 TYR A O 1
ATOM 2431 N N . THR A 1 292 ? -7.619 13.778 15.070 1.00 70.44 292 THR A N 1
ATOM 2432 C CA . THR A 1 292 ? -7.648 12.714 14.074 1.00 70.44 292 THR A CA 1
ATOM 2433 C C . THR A 1 292 ? -8.859 11.827 14.238 1.00 70.44 292 THR A C 1
ATOM 2435 O O . THR A 1 292 ? -9.136 11.373 15.345 1.00 70.44 292 THR A O 1
ATOM 2438 N N . LEU A 1 293 ? -9.563 11.578 13.136 1.00 67.69 293 LEU A N 1
ATOM 2439 C CA . LEU A 1 293 ? -10.518 10.482 13.044 1.00 67.69 293 LEU A CA 1
ATOM 2440 C C . LEU A 1 293 ? -9.753 9.195 12.802 1.00 67.69 293 LEU A C 1
ATOM 2442 O O . LEU A 1 293 ? -8.729 9.194 12.128 1.00 67.69 293 LEU A O 1
ATOM 2446 N N . GLN A 1 294 ? -10.256 8.083 13.304 1.00 75.25 294 GLN A N 1
ATOM 2447 C CA . GLN A 1 294 ? -9.713 6.801 12.891 1.00 75.25 294 GLN A CA 1
ATOM 2448 C C . GLN A 1 294 ? -10.082 6.553 11.418 1.00 75.25 294 GLN A C 1
ATOM 2450 O O . GLN A 1 294 ? -11.216 6.828 11.039 1.00 75.25 294 GLN A O 1
ATOM 2455 N N . ASN A 1 295 ? -9.161 6.080 10.573 1.00 77.19 295 ASN A N 1
ATOM 2456 C CA . ASN A 1 295 ? -9.476 5.638 9.216 1.00 77.19 295 ASN A CA 1
ATOM 2457 C C . ASN A 1 295 ? -10.082 4.231 9.279 1.00 77.19 295 ASN A C 1
ATOM 2459 O O . ASN A 1 295 ? -9.331 3.267 9.463 1.00 77.19 295 ASN A O 1
ATOM 2463 N N . PRO A 1 296 ? -11.408 4.078 9.113 1.00 74.94 296 PRO A N 1
ATOM 2464 C CA . PRO A 1 296 ? -12.032 2.764 9.170 1.00 74.94 296 PRO A CA 1
ATOM 2465 C C . PRO A 1 296 ? -11.760 1.938 7.905 1.00 74.94 296 PRO A C 1
ATOM 2467 O O . PRO A 1 296 ? -11.985 0.730 7.911 1.00 74.94 296 PRO A O 1
ATOM 2470 N N . GLN A 1 297 ? -11.317 2.573 6.813 1.00 85.38 297 GLN A N 1
ATOM 2471 C CA . GLN A 1 297 ? -11.094 1.905 5.532 1.00 85.38 297 GLN A CA 1
ATOM 2472 C C . GLN A 1 297 ? -9.758 1.167 5.493 1.00 85.38 297 GLN A C 1
ATOM 2474 O O . GLN A 1 297 ? -9.648 0.161 4.793 1.00 85.38 297 GLN A O 1
ATOM 2479 N N . PHE A 1 298 ? -8.768 1.626 6.265 1.00 90.25 298 PHE A N 1
ATOM 2480 C CA . PHE A 1 298 ? -7.475 0.962 6.348 1.00 90.25 298 PHE A CA 1
ATOM 2481 C C . PHE A 1 298 ? -7.622 -0.400 7.032 1.00 90.25 298 PHE A C 1
ATOM 2483 O O . PHE A 1 298 ? -8.038 -0.470 8.187 1.00 90.25 298 PHE A O 1
ATOM 2490 N N . LYS A 1 299 ? -7.263 -1.478 6.329 1.00 92.81 299 LYS A N 1
ATOM 2491 C CA . LYS A 1 299 ? -7.470 -2.868 6.766 1.00 92.81 299 LYS A CA 1
ATOM 2492 C C . LYS A 1 299 ? -6.175 -3.627 6.990 1.00 92.81 299 LYS A C 1
ATOM 2494 O O . LYS A 1 299 ? -6.120 -4.454 7.897 1.00 92.81 299 LYS A O 1
ATOM 2499 N N . LEU A 1 300 ? -5.152 -3.408 6.164 1.00 95.56 300 LEU A N 1
ATOM 2500 C CA . LEU A 1 300 ? -4.001 -4.309 6.136 1.00 95.56 300 LEU A CA 1
ATOM 2501 C C . LEU A 1 300 ? -2.684 -3.589 5.846 1.00 95.56 300 LEU A C 1
ATOM 2503 O O . LEU A 1 300 ? -2.523 -2.940 4.815 1.00 95.56 300 LEU A O 1
ATOM 2507 N N . LEU A 1 301 ? -1.742 -3.745 6.775 1.00 97.06 301 LEU A N 1
ATOM 2508 C CA . LEU A 1 301 ? -0.349 -3.341 6.635 1.00 97.06 301 LEU A CA 1
ATOM 2509 C C . LEU A 1 301 ? 0.539 -4.575 6.591 1.00 97.06 301 LEU A C 1
ATOM 2511 O O . LEU A 1 301 ? 0.633 -5.313 7.573 1.00 97.06 301 LEU A O 1
ATOM 2515 N N . ASN A 1 302 ? 1.214 -4.789 5.471 1.00 98.38 302 ASN A N 1
ATOM 2516 C CA . ASN A 1 302 ? 2.144 -5.895 5.339 1.00 98.38 302 ASN A CA 1
ATOM 2517 C C . ASN A 1 302 ? 3.591 -5.422 5.524 1.00 98.38 302 ASN A C 1
ATOM 2519 O O . ASN A 1 302 ? 4.122 -4.702 4.685 1.00 98.38 302 ASN A O 1
ATOM 2523 N N . LEU A 1 303 ? 4.223 -5.852 6.616 1.00 98.31 303 LEU A N 1
ATOM 2524 C CA . LEU A 1 303 ? 5.623 -5.599 6.967 1.00 98.31 303 LEU A CA 1
ATOM 2525 C C . LEU A 1 303 ? 6.432 -6.908 7.026 1.00 98.31 303 LEU A C 1
ATOM 2527 O O . LEU A 1 303 ? 7.457 -6.971 7.715 1.00 98.31 303 LEU A O 1
ATOM 2531 N N . SER A 1 304 ? 5.983 -7.967 6.345 1.00 98.38 304 SER A N 1
ATOM 2532 C CA . SER A 1 304 ? 6.682 -9.252 6.354 1.00 98.38 304 SER A CA 1
ATOM 2533 C C . SER A 1 304 ? 8.085 -9.163 5.755 1.00 98.38 304 SER A C 1
ATOM 2535 O O . SER A 1 304 ? 8.390 -8.253 4.991 1.00 98.38 304 SER A O 1
ATOM 2537 N N . ASP A 1 305 ? 8.952 -10.116 6.093 1.00 98.06 305 ASP A N 1
ATOM 2538 C CA . ASP A 1 305 ? 10.267 -10.287 5.455 1.00 98.06 305 ASP A CA 1
ATOM 2539 C C . ASP A 1 305 ? 11.184 -9.049 5.556 1.00 98.06 305 ASP A C 1
ATOM 2541 O O . ASP A 1 305 ? 12.089 -8.862 4.746 1.00 98.06 305 ASP A O 1
ATOM 2545 N N . ASN A 1 306 ? 10.943 -8.190 6.547 1.00 97.88 306 ASN A N 1
ATOM 2546 C CA . ASN A 1 306 ? 11.822 -7.088 6.922 1.00 97.88 306 ASN A CA 1
ATOM 2547 C C . ASN A 1 306 ? 12.778 -7.538 8.043 1.00 97.88 306 ASN A C 1
ATOM 2549 O O . ASN A 1 306 ? 12.867 -8.720 8.379 1.00 97.88 306 ASN A O 1
ATOM 2553 N N . GLN A 1 307 ? 13.540 -6.606 8.610 1.00 97.62 307 GLN A N 1
ATOM 2554 C CA . GLN A 1 307 ? 14.593 -6.904 9.581 1.00 97.62 307 GLN A CA 1
ATOM 2555 C C . GLN A 1 307 ? 14.275 -6.386 10.991 1.00 97.62 307 GLN A C 1
ATOM 2557 O O . GLN A 1 307 ? 15.205 -6.165 11.755 1.00 97.62 307 GLN A O 1
ATOM 2562 N N . MET A 1 308 ? 12.998 -6.205 11.359 1.00 97.69 308 MET A N 1
ATOM 2563 C CA . MET A 1 308 ? 12.637 -5.785 12.725 1.00 97.69 308 MET A CA 1
ATOM 2564 C C . MET A 1 308 ? 13.071 -6.833 13.750 1.00 97.69 308 MET A C 1
ATOM 2566 O O . MET A 1 308 ? 12.932 -8.036 13.514 1.00 97.69 308 MET A O 1
ATOM 2570 N N . VAL A 1 309 ? 13.579 -6.373 14.889 1.00 97.81 309 VAL A N 1
ATOM 2571 C CA . VAL A 1 309 ? 14.302 -7.195 15.870 1.00 97.81 309 VAL A CA 1
ATOM 2572 C C . VAL A 1 309 ? 13.571 -7.272 17.207 1.00 97.81 309 VAL A C 1
ATOM 2574 O O . VAL A 1 309 ? 12.657 -6.505 17.494 1.00 97.81 309 VAL A O 1
ATOM 2577 N N . GLU A 1 310 ? 14.000 -8.187 18.076 1.00 98.06 310 GLU A N 1
ATOM 2578 C CA . GLU A 1 310 ? 13.413 -8.378 19.409 1.00 98.06 310 GLU A CA 1
ATOM 2579 C C . GLU A 1 310 ? 13.409 -7.100 20.276 1.00 98.06 310 GLU A C 1
ATOM 2581 O O . GLU A 1 310 ? 12.493 -6.914 21.077 1.00 98.06 310 GLU A O 1
ATOM 2586 N N . GLN A 1 311 ? 14.364 -6.176 20.088 1.00 98.25 311 GLN A N 1
ATOM 2587 C CA . GLN A 1 311 ? 14.383 -4.899 20.822 1.00 98.25 311 GLN A CA 1
ATOM 2588 C C . GLN A 1 311 ? 13.193 -3.977 20.493 1.00 98.25 311 GLN A C 1
ATOM 2590 O O . GLN A 1 311 ? 12.892 -3.079 21.275 1.00 98.25 311 GLN A O 1
ATOM 2595 N N . ASP A 1 312 ? 12.504 -4.202 19.371 1.00 98.00 312 ASP A N 1
ATOM 2596 C CA . ASP A 1 312 ? 11.326 -3.434 18.946 1.00 98.00 312 ASP A CA 1
ATOM 2597 C C . ASP A 1 312 ? 10.012 -3.949 19.551 1.00 98.00 312 ASP A C 1
ATOM 2599 O O . ASP A 1 312 ? 8.937 -3.387 19.308 1.00 98.00 312 ASP A O 1
ATOM 2603 N N . ARG A 1 313 ? 10.067 -5.052 20.308 1.00 97.75 313 ARG A N 1
ATOM 2604 C CA . ARG A 1 313 ? 8.890 -5.773 20.798 1.00 97.75 313 ARG A CA 1
ATOM 2605 C C . ARG A 1 313 ? 7.898 -4.870 21.524 1.00 97.75 313 ARG A C 1
ATOM 2607 O O . ARG A 1 313 ? 6.698 -4.987 21.282 1.00 97.75 313 ARG A O 1
ATOM 2614 N N . ASP A 1 314 ? 8.363 -4.022 22.436 1.00 98.12 314 ASP A N 1
ATOM 2615 C CA . ASP A 1 314 ? 7.469 -3.228 23.285 1.00 98.12 314 ASP A CA 1
ATOM 2616 C C . ASP A 1 314 ? 6.793 -2.106 22.485 1.00 98.12 314 ASP A C 1
ATOM 2618 O O . ASP A 1 314 ? 5.613 -1.803 22.685 1.00 98.12 314 ASP A O 1
ATOM 2622 N N . GLN A 1 315 ? 7.506 -1.526 21.518 1.00 98.06 315 GLN A N 1
ATOM 2623 C CA . GLN A 1 315 ? 6.964 -0.542 20.588 1.00 98.06 315 GLN A CA 1
ATOM 2624 C C . GLN A 1 315 ? 5.930 -1.179 19.654 1.00 98.06 315 GLN A C 1
ATOM 2626 O O . GLN A 1 315 ? 4.863 -0.596 19.444 1.00 98.06 315 GLN A O 1
ATOM 2631 N N . ILE A 1 316 ? 6.209 -2.388 19.154 1.00 97.88 316 ILE A N 1
ATOM 2632 C CA . ILE A 1 316 ? 5.270 -3.187 18.361 1.00 97.88 316 ILE A CA 1
ATOM 2633 C C . ILE A 1 316 ? 4.037 -3.542 19.195 1.00 97.88 316 ILE A C 1
ATOM 2635 O O . ILE A 1 316 ? 2.924 -3.296 18.749 1.00 97.88 316 ILE A O 1
ATOM 2639 N N . ASP A 1 317 ? 4.191 -4.027 20.428 1.00 97.75 317 ASP A N 1
ATOM 2640 C CA . ASP A 1 317 ? 3.060 -4.322 21.316 1.00 97.75 317 ASP A CA 1
ATOM 2641 C C . ASP A 1 317 ? 2.192 -3.076 21.559 1.00 97.75 317 ASP A C 1
ATOM 2643 O O . ASP A 1 317 ? 0.968 -3.135 21.445 1.00 97.75 317 ASP A O 1
ATOM 2647 N N . LYS A 1 318 ? 2.816 -1.916 21.801 1.00 96.44 318 LYS A N 1
ATOM 2648 C CA . LYS A 1 318 ? 2.120 -0.628 21.941 1.00 96.44 318 LYS A CA 1
ATOM 2649 C C . LYS A 1 318 ? 1.456 -0.156 20.645 1.00 96.44 318 LYS A C 1
ATOM 2651 O O . LYS A 1 318 ? 0.475 0.584 20.683 1.00 96.44 318 LYS A O 1
ATOM 2656 N N . PHE A 1 319 ? 2.013 -0.477 19.485 1.00 95.69 319 PHE A N 1
ATOM 2657 C CA . PHE A 1 319 ? 1.384 -0.191 18.199 1.00 95.69 319 PHE A CA 1
ATOM 2658 C C . PHE A 1 319 ? 0.152 -1.071 17.986 1.00 95.69 319 PHE A C 1
ATOM 2660 O O . PHE A 1 319 ? -0.930 -0.545 17.743 1.00 95.69 319 PHE A O 1
ATOM 2667 N N . LEU A 1 320 ? 0.296 -2.377 18.185 1.00 95.75 320 LEU A N 1
ATOM 2668 C CA . LEU A 1 320 ? -0.764 -3.360 17.991 1.00 95.75 320 LEU A CA 1
ATOM 2669 C C . LEU A 1 320 ? -1.947 -3.153 18.945 1.00 95.75 320 LEU A C 1
ATOM 2671 O O . LEU A 1 320 ? -3.091 -3.337 18.543 1.00 95.75 320 LEU A O 1
ATOM 2675 N N . SER A 1 321 ? -1.703 -2.699 20.177 1.00 94.50 321 SER A N 1
ATOM 2676 C CA . SER A 1 321 ? -2.770 -2.386 21.139 1.00 94.50 321 SER A CA 1
ATOM 2677 C C . SER A 1 321 ? -3.652 -1.195 20.752 1.00 94.50 321 SER A C 1
ATOM 2679 O O . SER A 1 321 ? -4.701 -1.001 21.363 1.00 94.50 321 SER A O 1
ATOM 2681 N N . ARG A 1 322 ? -3.242 -0.401 19.755 1.00 91.25 322 ARG A N 1
ATOM 2682 C CA . ARG A 1 322 ? -4.001 0.741 19.223 1.00 91.25 322 ARG A CA 1
ATOM 2683 C C . ARG A 1 322 ? -4.807 0.399 17.965 1.00 91.25 322 ARG A C 1
ATOM 2685 O O . ARG A 1 322 ? -5.529 1.265 17.474 1.00 91.25 322 ARG A O 1
ATOM 2692 N N . LEU A 1 323 ? -4.658 -0.811 17.425 1.00 90.44 323 LEU A N 1
ATOM 2693 C CA . LEU A 1 323 ? -5.351 -1.234 16.209 1.00 90.44 323 LEU A CA 1
ATOM 2694 C C . LEU A 1 323 ? -6.828 -1.526 16.472 1.00 90.44 323 LEU A C 1
ATOM 2696 O O . LEU A 1 323 ? -7.201 -1.990 17.548 1.00 90.44 323 LEU A O 1
ATOM 2700 N N . LEU A 1 324 ? -7.654 -1.296 15.452 1.00 89.12 324 LEU A N 1
ATOM 2701 C CA . LEU A 1 324 ? -9.035 -1.779 15.428 1.00 89.12 324 LEU A CA 1
ATOM 2702 C C . LEU A 1 324 ? -9.101 -3.281 15.153 1.00 89.12 324 LEU A C 1
ATOM 2704 O O . LEU A 1 324 ? -8.229 -3.846 14.497 1.00 89.12 324 LEU A O 1
ATOM 2708 N N . ASP A 1 325 ? -10.218 -3.902 15.530 1.00 89.38 325 ASP A N 1
ATOM 2709 C CA . ASP A 1 325 ? -10.515 -5.303 15.197 1.00 89.38 325 ASP A CA 1
ATOM 2710 C C . ASP A 1 325 ? -10.614 -5.555 13.679 1.00 89.38 325 ASP A C 1
ATOM 2712 O O . ASP A 1 325 ? -10.475 -6.689 13.218 1.00 89.38 325 ASP A O 1
ATOM 2716 N N . THR A 1 326 ? -10.856 -4.503 12.889 1.00 88.88 326 THR A N 1
ATOM 2717 C CA . THR A 1 326 ? -10.888 -4.540 11.418 1.00 88.88 326 THR A CA 1
ATOM 2718 C C . THR A 1 326 ? -9.512 -4.364 10.775 1.00 88.88 326 THR A C 1
ATOM 2720 O O . THR A 1 326 ? -9.381 -4.544 9.564 1.00 88.88 326 THR A O 1
ATOM 2723 N N . GLN A 1 327 ? -8.499 -4.003 11.565 1.00 92.62 327 GLN A N 1
ATOM 2724 C CA . GLN A 1 327 ? -7.141 -3.740 11.111 1.00 92.62 327 GLN A CA 1
ATOM 2725 C C . GLN A 1 327 ? -6.235 -4.934 11.386 1.00 92.62 327 GLN A C 1
ATOM 2727 O O . GLN A 1 327 ? -6.327 -5.606 12.413 1.00 92.62 327 GLN A O 1
ATOM 2732 N N . SER A 1 328 ? -5.322 -5.178 10.455 1.00 95.31 328 SER A N 1
ATOM 2733 C CA . SER A 1 328 ? -4.378 -6.283 10.514 1.00 95.31 328 SER A CA 1
ATOM 2734 C C . SER A 1 328 ? -2.976 -5.841 10.116 1.00 95.31 328 SER A C 1
ATOM 2736 O O . SER A 1 328 ? -2.790 -5.013 9.221 1.00 95.31 328 SER A O 1
ATOM 2738 N N . VAL A 1 329 ? -1.982 -6.402 10.800 1.00 97.12 329 VAL A N 1
ATOM 2739 C CA . VAL A 1 329 ? -0.563 -6.197 10.512 1.00 97.12 329 VAL A CA 1
ATOM 2740 C C . VAL A 1 329 ? 0.101 -7.551 10.303 1.00 97.12 329 VAL A C 1
ATOM 2742 O O . VAL A 1 329 ? -0.048 -8.465 11.117 1.00 97.12 329 VAL A O 1
ATOM 2745 N N . VAL A 1 330 ? 0.845 -7.686 9.209 1.00 98.31 330 VAL A N 1
ATOM 2746 C CA . VAL A 1 330 ? 1.631 -8.886 8.905 1.00 98.31 330 VAL A CA 1
ATOM 2747 C C . VAL A 1 330 ? 3.090 -8.609 9.251 1.00 98.31 330 VAL A C 1
ATOM 2749 O O . VAL A 1 330 ? 3.687 -7.671 8.735 1.00 98.31 330 VAL A O 1
ATOM 2752 N N . LEU A 1 331 ? 3.654 -9.423 10.140 1.00 98.19 331 LEU A N 1
ATOM 2753 C CA . LEU A 1 331 ? 5.013 -9.321 10.685 1.00 98.19 331 LEU A CA 1
ATOM 2754 C C . LEU A 1 331 ? 5.824 -10.609 10.461 1.00 98.19 331 LEU A C 1
ATOM 2756 O O . LEU A 1 331 ? 6.891 -10.777 11.055 1.00 98.19 331 LEU A O 1
ATOM 2760 N N . THR A 1 332 ? 5.334 -11.531 9.629 1.00 97.81 332 THR A N 1
ATOM 2761 C CA . THR A 1 332 ? 5.995 -12.816 9.356 1.00 97.81 332 THR A CA 1
ATOM 2762 C C . THR A 1 332 ? 7.423 -12.619 8.853 1.00 97.81 332 THR A C 1
ATOM 2764 O O . THR A 1 332 ? 7.706 -11.659 8.144 1.00 97.81 332 THR A O 1
ATOM 2767 N N . ASN A 1 333 ? 8.325 -13.536 9.207 1.00 97.44 333 ASN A N 1
ATOM 2768 C CA . ASN A 1 333 ? 9.732 -13.528 8.778 1.00 97.44 333 ASN A CA 1
ATOM 2769 C C . ASN A 1 333 ? 10.549 -12.281 9.180 1.00 97.44 333 ASN A C 1
ATOM 2771 O O . ASN A 1 333 ? 11.570 -12.001 8.564 1.00 97.44 333 ASN A O 1
ATOM 2775 N N . ASN A 1 334 ? 10.143 -11.567 10.234 1.00 98.00 334 ASN A N 1
ATOM 2776 C CA . ASN A 1 334 ? 11.024 -10.640 10.954 1.00 98.00 334 ASN A CA 1
ATOM 2777 C C . ASN A 1 334 ? 11.859 -11.388 12.018 1.00 98.00 334 ASN A C 1
ATOM 2779 O O . ASN A 1 334 ? 11.611 -12.559 12.323 1.00 98.00 334 ASN A O 1
ATOM 2783 N N . LEU A 1 335 ? 12.837 -10.711 12.622 1.00 97.94 335 LEU A N 1
ATOM 2784 C CA . LEU A 1 335 ? 13.828 -11.276 13.546 1.00 97.94 335 LEU A CA 1
ATOM 2785 C C . LEU A 1 335 ? 13.343 -11.301 15.011 1.00 97.94 335 LEU A C 1
ATOM 2787 O O . LEU A 1 335 ? 14.094 -10.992 15.936 1.00 97.94 335 LEU A O 1
ATOM 2791 N N . PHE A 1 336 ? 12.082 -11.683 15.229 1.00 98.06 336 PHE A N 1
ATOM 2792 C CA . PHE A 1 336 ? 11.509 -11.859 16.566 1.00 98.06 336 PHE A CA 1
ATOM 2793 C C . PHE A 1 336 ? 11.766 -13.263 17.117 1.00 98.06 336 PHE A C 1
ATOM 2795 O O . PHE A 1 336 ? 11.631 -14.279 16.415 1.00 98.06 336 PHE A O 1
ATOM 2802 N N . GLU A 1 337 ? 12.016 -13.351 18.421 1.00 98.31 337 GLU A N 1
ATOM 2803 C CA . GLU A 1 337 ? 12.101 -14.635 19.102 1.00 98.31 337 GLU A CA 1
ATOM 2804 C C . GLU A 1 337 ? 10.781 -15.410 18.996 1.00 98.31 337 GLU A C 1
ATOM 2806 O O . GLU A 1 337 ? 9.681 -14.850 18.942 1.00 98.31 337 GLU A O 1
ATOM 2811 N N . HIS A 1 338 ? 10.862 -16.743 19.013 1.00 98.12 338 HIS A N 1
ATOM 2812 C CA . HIS A 1 338 ? 9.667 -17.593 18.995 1.00 98.12 338 HIS A CA 1
ATOM 2813 C C . HIS A 1 338 ? 8.715 -17.284 20.169 1.00 98.12 338 HIS A C 1
ATOM 2815 O O . HIS A 1 338 ? 7.493 -17.295 20.006 1.00 98.12 338 HIS A O 1
ATOM 2821 N N . SER A 1 339 ? 9.271 -16.959 21.344 1.00 98.19 339 SER A N 1
ATOM 2822 C CA . SER A 1 339 ? 8.504 -16.618 22.547 1.00 98.19 339 SER A CA 1
ATOM 2823 C C . SER A 1 339 ? 7.646 -15.358 22.342 1.00 98.19 339 SER A C 1
ATOM 2825 O O . SER A 1 339 ? 6.464 -15.337 22.700 1.00 98.19 339 SER A O 1
ATOM 2827 N N . THR A 1 340 ? 8.210 -14.339 21.699 1.00 98.19 340 THR A N 1
ATOM 2828 C CA . THR A 1 340 ? 7.554 -13.067 21.395 1.00 98.19 340 THR A CA 1
ATOM 2829 C C . THR A 1 340 ? 6.507 -13.219 20.308 1.00 98.19 340 THR A C 1
ATOM 2831 O O . THR A 1 340 ? 5.374 -12.771 20.498 1.00 98.19 340 THR A O 1
ATOM 2834 N N . ARG A 1 341 ? 6.807 -13.963 19.237 1.00 98.25 341 ARG A N 1
ATOM 2835 C CA . ARG A 1 341 ? 5.819 -14.293 18.197 1.00 98.25 341 ARG A CA 1
ATOM 2836 C C . ARG A 1 341 ? 4.595 -15.002 18.774 1.00 98.25 341 ARG A C 1
ATOM 2838 O O . ARG A 1 341 ? 3.464 -14.603 18.501 1.00 98.25 341 ARG A O 1
ATOM 2845 N N . ALA A 1 342 ? 4.802 -15.994 19.644 1.00 98.06 342 ALA A N 1
ATOM 2846 C CA . ALA A 1 342 ? 3.712 -16.705 20.310 1.00 98.06 342 ALA A CA 1
ATOM 2847 C C . ALA A 1 342 ? 2.871 -15.784 21.217 1.00 98.06 342 ALA A C 1
ATOM 2849 O O . ALA A 1 342 ? 1.639 -15.866 21.201 1.00 98.06 342 ALA A O 1
ATOM 2850 N N . LYS A 1 343 ? 3.512 -14.883 21.978 1.00 98.19 343 LYS A N 1
ATOM 2851 C CA . LYS A 1 343 ? 2.821 -13.894 22.825 1.00 98.19 343 LYS A CA 1
ATOM 2852 C C . LYS A 1 343 ? 1.972 -12.930 21.996 1.00 98.19 343 LYS A C 1
ATOM 2854 O O . LYS A 1 343 ? 0.791 -12.771 22.301 1.00 98.19 343 LYS A O 1
ATOM 2859 N N . LEU A 1 344 ? 2.543 -12.333 20.948 1.00 97.75 344 LEU A N 1
ATOM 2860 C CA . LEU A 1 344 ? 1.840 -11.393 20.070 1.00 97.75 344 LEU A CA 1
ATOM 2861 C C . LEU A 1 344 ? 0.663 -12.074 19.358 1.00 97.75 344 LEU A C 1
ATOM 2863 O O . LEU A 1 344 ? -0.459 -11.571 19.418 1.00 97.75 344 LEU A O 1
ATOM 2867 N N . ARG A 1 345 ? 0.877 -13.271 18.793 1.00 97.94 345 ARG A N 1
ATOM 2868 C CA . ARG A 1 345 ? -0.179 -14.067 18.144 1.00 97.94 345 ARG A CA 1
ATOM 2869 C C . ARG A 1 345 ? -1.321 -14.402 19.108 1.00 97.94 345 ARG A C 1
ATOM 2871 O O . ARG A 1 345 ? -2.490 -14.264 18.757 1.00 97.94 345 ARG A O 1
ATOM 2878 N N . LYS A 1 346 ? -1.005 -14.811 20.345 1.00 97.94 346 LYS A N 1
ATOM 2879 C CA . LYS A 1 346 ? -2.017 -15.121 21.371 1.00 97.94 346 LYS A CA 1
ATOM 2880 C C . LYS A 1 346 ? -2.800 -13.878 21.806 1.00 97.94 346 LYS A C 1
ATOM 2882 O O . LYS A 1 346 ? -4.010 -13.978 22.005 1.00 97.94 346 LYS A O 1
ATOM 2887 N N . LYS A 1 347 ? -2.118 -12.738 21.972 1.00 97.88 347 LYS A N 1
ATOM 2888 C CA . LYS A 1 347 ? -2.702 -11.481 22.465 1.00 97.88 347 LYS A CA 1
ATOM 2889 C C . LYS A 1 347 ? -3.612 -10.817 21.428 1.00 97.88 347 LYS A C 1
ATOM 2891 O O . LYS A 1 347 ? -4.725 -10.446 21.778 1.00 97.88 347 LYS A O 1
ATOM 2896 N N . TYR A 1 348 ? -3.173 -10.727 20.171 1.00 96.69 348 TYR A N 1
ATOM 2897 C CA . TYR A 1 348 ? -3.858 -9.949 19.127 1.00 96.69 348 TYR A CA 1
ATOM 2898 C C . TYR A 1 348 ? -4.634 -10.788 18.101 1.00 96.69 348 TYR A C 1
ATOM 2900 O O . TYR A 1 348 ? -5.383 -10.235 17.300 1.00 96.69 348 TYR A O 1
ATOM 2908 N N . LYS A 1 349 ? -4.517 -12.123 18.139 1.00 95.50 349 LYS A N 1
ATOM 2909 C CA . LYS A 1 349 ? -5.287 -13.079 17.322 1.00 95.50 349 LYS A CA 1
ATOM 2910 C C . LYS A 1 349 ? -5.365 -12.691 15.836 1.00 95.50 349 LYS A C 1
ATOM 2912 O O . LYS A 1 349 ? -4.425 -12.944 15.099 1.00 95.50 349 LYS A O 1
ATOM 2917 N N . LYS A 1 350 ? -6.499 -12.126 15.398 1.00 92.12 350 LYS A N 1
ATOM 2918 C CA . LYS A 1 350 ? -6.797 -11.803 13.994 1.00 92.12 350 LYS A CA 1
ATOM 2919 C C . LYS A 1 350 ? -6.102 -10.527 13.511 1.00 92.12 350 LYS A C 1
ATOM 2921 O O . LYS A 1 350 ? -5.885 -10.394 12.314 1.00 92.12 350 LYS A O 1
ATOM 2926 N N . CYS A 1 351 ? -5.728 -9.624 14.419 1.00 91.94 351 CYS A N 1
ATOM 2927 C CA . CYS A 1 351 ? -5.094 -8.354 14.063 1.00 91.94 351 CYS A CA 1
ATOM 2928 C C . CYS A 1 351 ? -3.607 -8.518 13.708 1.00 91.94 351 CYS A C 1
ATOM 2930 O O . CYS A 1 351 ? -2.989 -7.578 13.217 1.00 91.94 351 CYS A O 1
ATOM 2932 N N . VAL A 1 352 ? -3.005 -9.685 13.969 1.00 95.75 352 VAL A N 1
ATOM 2933 C CA . VAL A 1 352 ? -1.575 -9.923 13.740 1.00 95.75 352 VAL A CA 1
ATOM 2934 C C . VAL A 1 352 ? -1.340 -11.277 13.097 1.00 95.75 352 VAL A C 1
ATOM 2936 O O . VAL A 1 352 ? -1.690 -12.314 13.657 1.00 95.75 352 VAL A O 1
ATOM 2939 N N . VAL A 1 353 ? -0.653 -11.261 11.959 1.00 96.00 353 VAL A N 1
ATOM 2940 C CA . VAL A 1 353 ? -0.099 -12.459 11.323 1.00 96.00 353 VAL A CA 1
ATOM 2941 C C . VAL A 1 353 ? 1.413 -12.413 11.515 1.00 96.00 353 VAL A C 1
ATOM 2943 O O . VAL A 1 353 ? 2.074 -11.543 10.961 1.00 96.00 353 VAL A O 1
ATOM 2946 N N . ILE A 1 354 ? 1.967 -13.303 12.337 1.00 93.19 354 ILE A N 1
ATOM 2947 C CA . ILE A 1 354 ? 3.385 -13.293 12.742 1.00 93.19 354 ILE A CA 1
ATOM 2948 C C . ILE A 1 354 ? 3.972 -14.690 12.793 1.00 93.19 354 ILE A C 1
ATOM 2950 O O . ILE A 1 354 ? 3.199 -15.609 13.157 1.00 93.19 354 ILE A O 1
#

pLDDT: mean 83.66, std 18.63, range [32.84, 98.62]

Radius of gyration: 34.57 Å; chains: 1; bounding box: 112×58×105 Å